Protein 8X1I (pdb70)

Sequence (369 aa):
MFENDILVAGGDPGFGAIKLDAGDTKVLFPAVICKGNERIFSALGNGNVSRGTDEEMQTGSLDVIVTNHSTGVSRHYFMGSLAESLNPNEAHYCWDEDKSTDEEATALLVVALAVAQKEPKANIYLGTGVPVKYYAALKDKYEAELKGTWSVAFRSGPFKGQTRQLTIIRSRVLPQSYGVFIKETLNEYGIPISPKLFNGYVVVIDPGFRTTDVATFYDGVMLDPPNSFSIEKGLKWAYTGVAEQLKEMTINHANPIETDDKELDKVFRVNEGMYPWNNGAINLNPVMQDMLGQLGTDISREVKKSLKPMLGKIHTVLVAGKVGEMIFEHLQFENKVLIENPQFGNATGFRIMAANLVNNITKKANAAP

Solvent-accessible surface area: 17345 Å² total; per-residue (Å²): 143,61,178,49,110,17,24,6,0,0,0,10,6,9,21,15,20,2,20,0,2,12,24,120,24,70,1,57,4,13,2,0,3,4,124,13,88,157,44,147,158,62,55,95,61,138,63,94,101,97,204,50,124,86,63,54,112,14,28,1,45,0,8,0,51,6,26,19,75,75,91,64,83,68,116,46,4,1,0,0,39,26,0,8,68,41,33,57,148,133,3,86,18,18,91,74,6,48,14,63,94,58,63,35,2,0,3,3,3,2,0,0,2,0,12,4,3,137,109,104,131,19,58,0,1,0,0,1,2,2,2,7,100,58,48,94,82,13,73,101,110,10,46,69,46,5,83,22,32,14,10,0,21,5,124,12,41,77,0,133,40,88,89,12,51,0,30,5,44,86,0,80,6,9,6,8,0,55,0,0,6,3,40,43,2,30,55,84,163,24,102,78,107,39,92,157,22,56,83,28,22,0,1,0,0,9,1,8,18,47,7,0,0,0,0,1,2,94,100,22,99,54,42,102,86,107,43,4,33,19,10,92,50,0,10,72,89,0,4,60,19,0,22,119,86,0,73,115,90,8,103,138,104,106,118,42,21,123,17,73,27,9,56,0,18,78,6,36,93,92,57,132,0,84,26,85,96,113,160,52,57,22,75,0,46,87,21,5,123,103,15,4,24,95,0,0,51,19,0,2,128,54,1,53,182,43,2,140,114,35,58,84,125,26,80,17,2,2,0,0,4,98,7,0,79,50,0,51,129,72,7,102,23,184,93,50,63,50,3,142,76,22,34,20,0,1,0,19,0,0,15,5,19,0,16,51,36,2,63,73,164,61,93,49,42,136,67,60,88

Secondary structure (DSSP, 8-state):
--SS--EEEEE---SSEEEEE-SS-EEEEE-EEE-----TTTTSGGG-----SSSGGGTT-EEEEEEETTTTEEEEEEETHHHHTT-TTT-EE---S--SS-HHHHHHHHHHHHHH--SSEEEEEEEE---GGGTTTSHHHHHHHS-EEEEEEE-SGGG-B---EEEEEEEEE--TTHHHHHHHHB-TTS-B--GGGTSSEEEEEEE-SS-EEEEEEETTEEPPGGGEEEES-SHHHHHHHHHHHHHHTTTTSSS-----HHHHHHHHHHHTTEEEETTEEEE-HHHHHHHHHHHHHHHHHHHHHHHGGGGGGEEEEEE-HHHHHHHGGGS--SSEEEPSSGGGHHHHHHHHHHHHTTSHHHH--SS--

B-factor: mean 30.0, std 0.0, range [30.0, 30.0]

Nearest PDB structures (foldseek):
  8x1i-assembly1_B  TM=1.003E+00  e=4.481E-85  Desulfitobacterium hafniense Y51
  6ixw-assembly3_A  TM=7.874E-01  e=3.476E-19  Clostridium botulinum Prevot_594
  4xho-assembly1_A  TM=6.899E-01  e=1.327E-18  Bacillus thuringiensis serovar kurstaki str. YBT-1520
  4xhp-assembly1_A  TM=7.033E-01  e=1.933E-17  Bacillus thuringiensis serovar kurstaki str. YBT-1520
  4xe8-assembly1_A  TM=6.693E-01  e=1.117E-17  Bacillus thuringiensis serovar kurstaki str. YBT-1520

Structure (mmCIF, N/CA/C/O backbone):
data_8X1I
#
_entry.id   8X1I
#
loop_
_entity.id
_entity.type
_entity.pdbx_description
1 polymer 'ParM present of genome of Desufitobacterium hafniense - Dh-cParM1'
2 non-polymer "ADENOSINE-5'-DIPHOSPHATE"
3 non-polymer 'MAGNESIUM ION'
#
loop_
_atom_site.group_PDB
_atom_site.id
_atom_site.type_symbol
_atom_site.label_atom_id
_atom_site.label_alt_id
_atom_site.label_comp_id
_atom_site.label_asym_id
_atom_site.label_entity_id
_atom_site.label_seq_id
_atom_site.pdbx_PDB_ins_code
_atom_site.Cartn_x
_atom_site.Cartn_y
_atom_site.Cartn_z
_atom_site.occupancy
_atom_site.B_iso_or_equiv
_atom_site.auth_seq_id
_atom_site.auth_comp_id
_atom_site.auth_asym_id
_atom_site.auth_atom_id
_atom_site.pdbx_PDB_model_num
ATOM 1 N N . MET A 1 1 ? 214.780 191.794 186.458 1.00 0.00 1 MET B N 1
ATOM 2 C CA . MET A 1 1 ? 214.344 190.458 186.047 1.00 0.00 1 MET B CA 1
ATOM 3 C C . MET A 1 1 ? 215.509 189.449 186.088 1.00 0.00 1 MET B C 1
ATOM 4 O O . MET A 1 1 ? 216.633 189.800 186.452 1.00 0.00 1 MET B O 1
ATOM 18 N N . PHE A 1 2 ? 215.255 188.188 185.734 1.00 0.00 2 PHE B N 1
ATOM 19 C CA . PHE A 1 2 ? 216.276 187.141 185.669 1.00 0.00 2 PHE B CA 1
ATOM 20 C C . PHE A 1 2 ? 217.379 187.450 184.644 1.00 0.00 2 PHE B C 1
ATOM 21 O O . PHE A 1 2 ? 217.164 188.124 183.638 1.00 0.00 2 PHE B O 1
ATOM 38 N N . GLU A 1 3 ? 218.575 186.915 184.903 1.00 0.00 3 GLU B N 1
ATOM 39 C CA . GLU A 1 3 ? 219.810 187.150 184.135 1.00 0.00 3 GLU B CA 1
ATOM 40 C C . GLU A 1 3 ? 219.875 186.404 182.787 1.00 0.00 3 GLU B C 1
ATOM 41 O O . GLU A 1 3 ? 220.824 186.593 182.024 1.00 0.00 3 GLU B O 1
ATOM 53 N N . ASN A 1 4 ? 218.881 185.568 182.475 1.00 0.00 4 ASN B N 1
ATOM 54 C CA . ASN A 1 4 ? 218.666 184.974 181.157 1.00 0.00 4 ASN B CA 1
ATOM 55 C C . ASN A 1 4 ? 217.188 185.098 180.759 1.00 0.00 4 ASN B C 1
ATOM 56 O O . ASN A 1 4 ? 216.293 184.822 181.560 1.00 0.00 4 ASN B O 1
ATOM 67 N N . ASP A 1 5 ? 216.928 185.465 179.506 1.00 0.00 5 ASP B N 1
ATOM 68 C CA . ASP A 1 5 ? 215.586 185.675 178.954 1.00 0.00 5 ASP B CA 1
ATOM 69 C C . ASP A 1 5 ? 214.880 184.367 178.545 1.00 0.00 5 ASP B C 1
ATOM 70 O O . ASP A 1 5 ? 214.257 184.270 177.488 1.00 0.00 5 ASP B O 1
ATOM 79 N N . ILE A 1 6 ? 214.930 183.359 179.415 1.00 0.00 6 ILE B N 1
ATOM 80 C CA . ILE A 1 6 ? 213.866 182.352 179.451 1.00 0.00 6 ILE B CA 1
ATOM 81 C C . ILE A 1 6 ? 212.600 183.037 179.958 1.00 0.00 6 ILE B C 1
ATOM 82 O O . ILE A 1 6 ? 212.666 183.832 180.897 1.00 0.00 6 ILE B O 1
ATOM 98 N N . LEU A 1 7 ? 211.443 182.782 179.351 1.00 0.00 7 LEU B N 1
ATOM 99 C CA . LEU A 1 7 ? 210.213 183.389 179.854 1.00 0.00 7 LEU B CA 1
ATOM 100 C C . LEU A 1 7 ? 209.781 182.720 181.153 1.00 0.00 7 LEU B C 1
ATOM 101 O O . LEU A 1 7 ? 209.439 181.543 181.177 1.00 0.00 7 LEU B O 1
ATOM 117 N N . VAL A 1 8 ? 209.727 183.501 182.220 1.00 0.00 8 VAL B N 1
ATOM 118 C CA . VAL A 1 8 ? 208.895 183.203 183.379 1.00 0.00 8 VAL B CA 1
ATOM 119 C C . VAL A 1 8 ? 207.530 183.826 183.121 1.00 0.00 8 VAL B C 1
ATOM 120 O O . VAL A 1 8 ? 207.375 185.041 183.199 1.00 0.00 8 VAL B O 1
ATOM 133 N N . ALA A 1 9 ? 206.544 183.028 182.721 1.00 0.00 9 ALA B N 1
ATOM 134 C CA . ALA A 1 9 ? 205.275 183.577 182.253 1.00 0.00 9 ALA B CA 1
ATOM 135 C C . ALA A 1 9 ? 204.070 182.797 182.761 1.00 0.00 9 ALA B C 1
ATOM 136 O O . ALA A 1 9 ? 204.100 181.574 182.868 1.00 0.00 9 ALA B O 1
ATOM 143 N N . GLY A 1 10 ? 203.001 183.523 183.074 1.00 0.00 10 GLY B N 1
ATOM 144 C CA . GLY A 1 10 ? 201.782 182.981 183.656 1.00 0.00 10 GLY B CA 1
ATOM 145 C C . GLY A 1 10 ? 200.571 183.325 182.810 1.00 0.00 10 GLY B C 1
ATOM 146 O O . GLY A 1 10 ? 200.421 184.475 182.419 1.00 0.00 10 GLY B O 1
ATOM 150 N N . GLY A 1 11 ? 199.699 182.369 182.499 1.00 0.00 11 GLY B N 1
ATOM 151 C CA . GLY A 1 11 ? 198.628 182.631 181.546 1.00 0.00 11 GLY B CA 1
ATOM 152 C C . G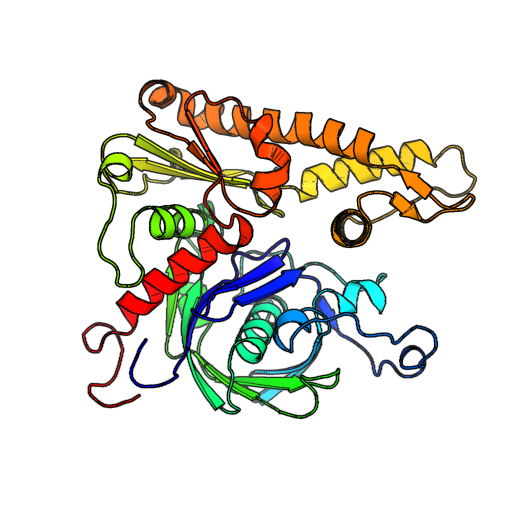LY A 1 11 ? 197.658 181.486 181.303 1.00 0.00 11 GLY B C 1
ATOM 153 O O . GLY A 1 11 ? 197.609 180.504 182.036 1.00 0.00 11 GLY B O 1
ATOM 157 N N . ASP A 1 12 ? 196.837 181.668 180.275 1.00 0.00 12 ASP B N 1
ATOM 158 C CA . ASP A 1 12 ? 195.647 180.867 179.970 1.00 0.00 12 ASP B CA 1
ATOM 159 C C . ASP A 1 12 ? 194.675 180.658 181.138 1.00 0.00 12 ASP B C 1
ATOM 160 O O . ASP A 1 12 ? 194.323 179.532 181.483 1.00 0.00 12 ASP B O 1
ATOM 169 N N . PRO A 1 13 ? 194.168 181.727 181.751 1.00 0.00 13 PRO B N 1
ATOM 170 C CA . PRO A 1 13 ? 192.864 181.677 182.379 1.00 0.00 13 PRO B CA 1
ATOM 171 C C . PRO A 1 13 ? 191.813 181.878 181.272 1.00 0.00 13 PRO B C 1
ATOM 172 O O . PRO A 1 13 ? 191.076 182.856 181.298 1.00 0.00 13 PRO B O 1
ATOM 183 N N . GLY A 1 14 ? 191.839 181.059 180.216 1.00 0.00 14 GLY B N 1
ATOM 184 C CA . GLY A 1 14 ? 191.184 181.376 178.953 1.00 0.00 14 GLY B CA 1
ATOM 185 C C . GLY A 1 14 ? 190.028 180.460 178.584 1.00 0.00 14 GLY B C 1
ATOM 186 O O . GLY A 1 14 ? 190.224 179.338 178.123 1.00 0.00 14 GLY B O 1
ATOM 190 N N . PHE A 1 15 ? 188.817 180.998 178.667 1.00 0.00 15 PHE B N 1
ATOM 191 C CA . PHE A 1 15 ? 187.679 180.510 177.888 1.00 0.00 15 PHE B CA 1
ATOM 192 C C . PHE A 1 15 ? 187.057 181.628 177.067 1.00 0.00 15 PHE B C 1
ATOM 193 O O . PHE A 1 15 ? 186.682 181.400 175.927 1.00 0.00 15 PHE B O 1
ATOM 210 N N . GLY A 1 16 ? 186.987 182.847 177.593 1.00 0.00 16 GLY B N 1
ATOM 211 C CA . GLY A 1 16 ? 186.626 184.016 176.800 1.00 0.00 16 GLY B CA 1
ATOM 212 C C . GLY A 1 16 ? 187.827 184.529 176.024 1.00 0.00 16 GLY B C 1
ATOM 213 O O . GLY A 1 16 ? 187.758 184.732 174.816 1.00 0.00 16 GLY B O 1
ATOM 217 N N . ALA A 1 17 ? 188.958 184.689 176.707 1.00 0.00 17 ALA B N 1
ATOM 218 C CA . ALA A 1 17 ? 190.190 185.167 176.110 1.0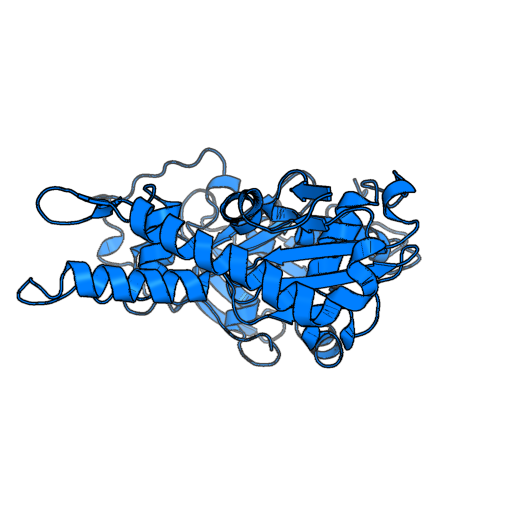0 0.00 17 ALA B CA 1
ATOM 219 C C . ALA A 1 17 ? 191.415 184.513 176.735 1.00 0.00 17 ALA B C 1
ATOM 220 O O . ALA A 1 17 ? 191.559 184.498 177.957 1.00 0.00 17 ALA B O 1
ATOM 227 N N . ILE A 1 18 ? 192.335 184.028 175.904 1.00 0.00 18 ILE B N 1
ATOM 228 C CA . ILE A 1 18 ? 193.670 183.713 176.391 1.00 0.00 18 ILE B CA 1
ATOM 229 C C . ILE A 1 18 ? 194.296 185.041 176.771 1.00 0.00 18 ILE B C 1
ATOM 230 O O . ILE A 1 18 ? 194.243 186.019 176.025 1.00 0.00 18 ILE B O 1
ATOM 246 N N . LYS A 1 19 ? 194.899 185.056 177.948 1.00 0.00 19 LYS B N 1
ATOM 247 C CA . LYS A 1 19 ? 195.626 186.190 178.476 1.00 0.00 19 LYS B CA 1
ATOM 248 C C . LYS A 1 19 ? 196.832 185.698 179.242 1.00 0.00 19 LYS B C 1
ATOM 249 O O . LYS A 1 19 ? 196.815 184.603 179.809 1.00 0.00 19 LYS B O 1
ATOM 268 N N . LEU A 1 20 ? 197.903 186.466 179.170 1.00 0.00 20 LEU B N 1
ATOM 269 C CA . LEU A 1 20 ? 199.237 185.973 179.442 1.00 0.00 20 LEU B CA 1
ATOM 270 C C . LEU A 1 20 ? 200.120 187.122 179.907 1.00 0.00 20 LEU B C 1
ATOM 271 O O . LEU A 1 20 ? 200.208 188.154 179.247 1.00 0.00 20 LEU B O 1
ATOM 287 N N . ASP A 1 21 ? 200.766 186.931 181.046 1.00 0.00 21 ASP B N 1
ATOM 288 C CA . ASP A 1 21 ? 201.664 187.883 181.676 1.00 0.00 21 ASP B CA 1
ATOM 289 C C . ASP A 1 21 ? 203.094 187.340 181.597 1.00 0.00 21 ASP B C 1
ATOM 290 O O . ASP A 1 21 ? 203.387 186.259 182.114 1.00 0.00 21 ASP B O 1
ATOM 299 N N . ALA A 1 22 ? 203.975 188.100 180.946 1.00 0.00 22 ALA B N 1
ATOM 300 C CA . ALA A 1 22 ? 205.398 187.815 180.812 1.00 0.00 22 ALA B CA 1
ATOM 301 C C . ALA A 1 22 ? 206.250 188.968 181.378 1.00 0.00 22 ALA B C 1
ATOM 302 O O . ALA A 1 22 ? 207.357 189.227 180.908 1.00 0.00 22 ALA B O 1
ATOM 309 N N . GLY A 1 23 ? 205.751 189.680 182.390 1.00 0.00 23 GLY B N 1
ATOM 310 C CA . GLY A 1 23 ? 206.473 190.757 183.057 1.00 0.00 23 GLY B CA 1
ATOM 311 C C . GLY A 1 23 ? 206.226 192.094 182.383 1.00 0.00 23 GLY B C 1
ATOM 312 O O . GLY A 1 23 ? 205.121 192.626 182.437 1.00 0.00 23 GLY B O 1
ATOM 316 N N . ASP A 1 24 ? 207.249 192.648 181.744 1.00 0.00 24 ASP B N 1
ATOM 317 C CA . ASP A 1 24 ? 207.194 193.937 181.044 1.00 0.00 24 ASP B CA 1
ATOM 318 C C . ASP A 1 24 ? 206.328 193.913 179.766 1.00 0.00 24 ASP B C 1
ATOM 319 O O . ASP A 1 24 ? 206.149 194.943 179.115 1.00 0.00 24 ASP B O 1
ATOM 328 N N . THR A 1 25 ? 205.777 192.757 179.399 1.00 0.00 25 THR B N 1
ATOM 329 C CA . THR A 1 25 ? 204.923 192.577 178.224 1.00 0.00 25 THR B CA 1
ATOM 330 C C . THR A 1 25 ? 203.817 191.546 178.491 1.00 0.00 25 THR B C 1
ATOM 331 O O . THR A 1 25 ? 203.958 190.642 179.323 1.00 0.00 25 THR B O 1
ATOM 342 N N . LYS A 1 26 ? 202.679 191.731 177.819 1.00 0.00 26 LYS B N 1
ATOM 343 C CA . LYS A 1 26 ? 201.423 191.021 178.056 1.00 0.00 26 LYS B CA 1
ATOM 344 C C . LYS A 1 26 ? 200.735 190.704 176.738 1.00 0.00 26 LYS B C 1
ATOM 345 O O . LYS A 1 26 ? 200.778 191.499 175.807 1.00 0.00 26 LYS B O 1
ATOM 364 N N . VAL A 1 27 ? 200.046 189.575 176.672 1.00 0.00 27 VAL B N 1
ATOM 365 C CA . VAL A 1 27 ? 199.310 189.127 175.487 1.00 0.00 27 VAL B CA 1
ATOM 366 C C . VAL A 1 27 ? 197.878 188.821 175.872 1.00 0.00 27 VAL B C 1
ATOM 367 O O . VAL A 1 27 ? 197.624 188.269 176.938 1.00 0.00 27 VAL B O 1
ATOM 380 N N . LEU A 1 28 ? 196.946 189.197 175.004 1.00 0.00 28 LEU B N 1
ATOM 381 C CA . LEU A 1 28 ? 195.513 189.134 175.245 1.00 0.00 28 LEU B CA 1
ATOM 382 C C . LEU A 1 28 ? 194.769 189.007 173.922 1.00 0.00 28 LEU B C 1
ATOM 383 O O . LEU A 1 28 ? 194.887 189.893 173.078 1.00 0.00 28 LEU B O 1
ATOM 399 N N . PHE A 1 29 ? 193.996 187.945 173.731 1.00 0.00 29 PHE B N 1
ATOM 400 C CA . PHE A 1 29 ? 193.086 187.836 172.595 1.00 0.00 29 PHE B CA 1
ATOM 401 C C . PHE A 1 29 ? 191.921 186.890 172.873 1.00 0.00 29 PHE B C 1
ATOM 402 O O . PHE A 1 29 ? 192.072 185.944 173.646 1.00 0.00 29 PHE B O 1
ATOM 419 N N . PRO A 1 30 ? 190.759 187.080 172.235 1.00 0.00 30 PRO B N 1
ATOM 420 C CA . PRO A 1 30 ? 189.617 186.209 172.447 1.00 0.00 30 PRO B CA 1
ATOM 421 C C . PRO A 1 30 ? 189.942 184.782 172.010 1.00 0.00 30 PRO B C 1
ATOM 422 O O . PRO A 1 30 ? 190.627 184.568 171.022 1.00 0.00 30 PRO B O 1
ATOM 433 N N . ALA A 1 31 ? 189.466 183.783 172.737 1.00 0.00 31 ALA B N 1
ATOM 434 C CA . ALA A 1 31 ? 189.854 182.385 172.571 1.00 0.00 31 ALA B CA 1
ATOM 435 C C . ALA A 1 31 ? 189.164 181.694 171.381 1.00 0.00 31 ALA B C 1
ATOM 436 O O . ALA A 1 31 ? 188.695 180.563 171.492 1.00 0.00 31 ALA B O 1
ATOM 443 N N . VAL A 1 32 ? 189.043 182.387 170.255 1.00 0.00 32 VAL B N 1
ATOM 444 C CA . VAL A 1 32 ? 188.401 181.890 169.039 1.00 0.00 32 VAL B CA 1
ATOM 445 C C . VAL A 1 32 ? 189.438 181.222 168.155 1.00 0.00 32 VAL B C 1
ATOM 446 O O . VAL A 1 32 ? 190.483 181.812 167.883 1.00 0.00 32 VAL B O 1
ATOM 459 N N . ILE A 1 33 ? 189.146 180.027 167.657 1.00 0.00 33 ILE B N 1
ATOM 460 C CA . ILE A 1 33 ? 190.033 179.287 166.764 1.00 0.00 33 ILE B CA 1
ATOM 461 C C . ILE A 1 33 ? 189.302 178.865 165.491 1.00 0.00 33 ILE B C 1
ATOM 462 O O . ILE A 1 33 ? 188.112 178.559 165.517 1.00 0.00 33 ILE B O 1
ATOM 478 N N . CYS A 1 34 ? 190.013 178.849 164.367 1.00 0.00 34 CYS B N 1
ATOM 479 C CA . CYS A 1 34 ? 189.546 178.291 163.105 1.00 0.00 34 CYS B CA 1
ATOM 480 C C . CYS A 1 34 ? 190.668 177.535 162.408 1.00 0.00 34 CYS B C 1
ATOM 481 O O . CYS A 1 34 ? 191.766 178.074 162.279 1.00 0.00 34 CYS B O 1
ATOM 489 N N . LYS A 1 35 ? 190.397 176.337 161.882 1.00 0.00 35 LYS B N 1
ATOM 490 C CA . LYS A 1 35 ? 191.309 175.611 160.989 1.00 0.00 35 LYS B CA 1
ATOM 491 C C . LYS A 1 35 ? 191.301 176.280 159.620 1.00 0.00 35 LYS B C 1
ATOM 492 O O . LYS A 1 35 ? 190.598 175.864 158.705 1.00 0.00 35 LYS B O 1
ATOM 511 N N . GLY A 1 36 ? 192.022 177.389 159.538 1.00 0.00 36 GLY B N 1
ATOM 512 C CA . GLY A 1 36 ? 191.954 178.345 158.442 1.00 0.00 36 GLY B CA 1
ATOM 513 C C . GLY A 1 36 ? 192.383 177.788 157.088 1.00 0.00 36 GLY B C 1
ATOM 514 O O . GLY A 1 36 ? 193.140 176.822 157.010 1.00 0.00 36 GLY B O 1
ATOM 518 N N . ASN A 1 37 ? 191.926 178.433 156.021 1.00 0.00 37 ASN B N 1
ATOM 519 C CA . ASN A 1 37 ? 192.309 178.142 154.644 1.00 0.00 37 ASN B CA 1
ATOM 520 C C . ASN A 1 37 ? 193.386 179.124 154.138 1.00 0.00 37 ASN B C 1
ATOM 521 O O . ASN A 1 37 ? 194.029 179.820 154.914 1.00 0.00 37 ASN B O 1
ATOM 532 N N . GLU A 1 38 ? 193.610 179.183 152.828 1.00 0.00 38 GLU B N 1
ATOM 533 C CA . GLU A 1 38 ? 194.665 179.997 152.212 1.00 0.00 38 GLU B CA 1
ATOM 534 C C . GLU A 1 38 ? 194.435 181.521 152.269 1.00 0.00 38 GLU B C 1
ATOM 535 O O . GLU A 1 38 ? 195.299 182.286 151.838 1.00 0.00 38 GLU B O 1
ATOM 547 N N . ARG A 1 39 ? 193.273 181.985 152.748 1.00 0.00 39 ARG B N 1
ATOM 548 C CA . ARG A 1 39 ? 192.829 183.395 152.731 1.00 0.00 39 ARG B CA 1
ATOM 549 C C . ARG A 1 39 ? 192.753 184.028 151.328 1.00 0.00 39 ARG B C 1
ATOM 550 O O . ARG A 1 39 ? 192.760 185.246 151.192 1.00 0.00 39 ARG B O 1
ATOM 571 N N . ILE A 1 40 ? 192.704 183.217 150.274 1.00 0.00 40 ILE B N 1
ATOM 572 C CA . ILE A 1 40 ? 193.097 183.616 148.916 1.00 0.00 40 ILE B CA 1
ATOM 573 C C . ILE A 1 40 ? 192.325 184.808 148.340 1.00 0.00 40 ILE B C 1
ATOM 574 O O . ILE A 1 40 ? 192.939 185.761 147.866 1.00 0.00 40 ILE B O 1
ATOM 590 N N . PHE A 1 41 ? 190.996 184.800 148.404 1.00 0.00 41 PHE B N 1
ATOM 591 C CA . PHE A 1 41 ? 190.159 185.900 147.911 1.00 0.00 41 PHE B CA 1
ATOM 592 C C . PHE A 1 41 ? 190.146 187.082 148.887 1.00 0.00 41 PHE B C 1
ATOM 593 O O . PHE A 1 41 ? 190.288 188.234 148.492 1.00 0.00 41 PHE B O 1
ATOM 610 N N . SER A 1 42 ? 189.984 186.801 150.177 1.00 0.00 42 SER B N 1
ATOM 611 C CA . SER A 1 42 ? 189.787 187.793 151.242 1.00 0.00 42 SER B CA 1
ATOM 612 C C . SER A 1 42 ? 191.071 188.478 151.714 1.00 0.00 42 SER B C 1
ATOM 613 O O . SER A 1 42 ? 191.009 189.414 152.508 1.00 0.00 42 SER B O 1
ATOM 621 N N . ALA A 1 43 ? 192.230 188.082 151.192 1.00 0.00 43 ALA B N 1
ATOM 622 C CA . ALA A 1 43 ? 193.494 188.801 151.329 1.00 0.00 43 ALA B CA 1
ATOM 623 C C . ALA A 1 43 ? 193.518 190.153 150.589 1.00 0.00 43 ALA B C 1
ATOM 624 O O . ALA A 1 43 ? 194.478 190.909 150.744 1.00 0.00 43 ALA B O 1
ATOM 631 N N . LEU A 1 44 ? 192.506 190.474 149.774 1.00 0.00 44 LEU B N 1
ATOM 632 C CA . LEU A 1 44 ? 192.415 191.760 149.082 1.00 0.00 44 LEU B CA 1
ATOM 633 C C . LEU A 1 44 ? 192.527 192.945 150.043 1.00 0.00 44 LEU B C 1
ATOM 634 O O . LEU A 1 44 ? 192.010 192.926 151.158 1.00 0.00 44 LEU B O 1
ATOM 650 N N . GLY A 1 45 ? 193.143 194.024 149.565 1.00 0.00 45 GLY B N 1
ATOM 651 C CA . GLY A 1 45 ? 193.305 195.279 150.304 1.00 0.00 45 GLY B CA 1
ATOM 652 C C . GLY A 1 45 ? 192.001 196.018 150.643 1.00 0.00 45 GLY B C 1
ATOM 653 O O . GLY A 1 45 ? 192.039 196.997 151.386 1.00 0.00 45 GLY B O 1
ATOM 657 N N . ASN A 1 46 ? 190.855 195.552 150.126 1.00 0.00 46 ASN B N 1
ATOM 658 C CA . ASN A 1 46 ? 189.531 196.195 150.184 1.00 0.00 46 ASN B CA 1
ATOM 659 C C . ASN A 1 46 ? 189.099 196.645 151.595 1.00 0.00 46 ASN B C 1
ATOM 660 O O . ASN A 1 46 ? 188.425 197.669 151.746 1.00 0.00 46 ASN B O 1
ATOM 671 N N . GLY A 1 47 ? 189.502 195.904 152.627 1.00 0.00 47 GLY B N 1
ATOM 672 C CA . GLY A 1 47 ? 189.315 196.267 154.033 1.00 0.00 47 GLY B CA 1
ATOM 673 C C . GLY A 1 47 ? 190.531 195.971 154.914 1.00 0.00 47 GLY B C 1
ATOM 674 O O . GLY A 1 47 ? 190.405 195.925 156.139 1.00 0.00 47 GLY B O 1
ATOM 678 N N . ASN A 1 48 ? 191.703 195.729 154.319 1.00 0.00 48 ASN B N 1
ATOM 679 C CA . ASN A 1 48 ? 192.899 195.268 155.027 1.00 0.00 48 ASN B CA 1
ATOM 680 C C . ASN A 1 48 ? 193.683 196.442 155.643 1.00 0.00 48 ASN B C 1
ATOM 681 O O . ASN A 1 48 ? 194.808 196.747 155.238 1.00 0.00 48 ASN B O 1
ATOM 692 N N . VAL A 1 49 ? 193.079 197.113 156.622 1.00 0.00 49 VAL B N 1
ATOM 693 C CA . VAL A 1 49 ? 193.660 198.255 157.343 1.00 0.00 49 VAL B CA 1
ATOM 694 C C . VAL A 1 49 ? 194.086 197.822 158.745 1.00 0.00 49 VAL B C 1
ATOM 695 O O . VAL A 1 49 ? 193.316 197.176 159.454 1.00 0.00 49 VAL B O 1
ATOM 708 N N . SER A 1 50 ? 195.302 198.183 159.162 1.00 0.00 50 SER B N 1
ATOM 709 C CA . SER A 1 50 ? 195.827 197.916 160.509 1.00 0.00 50 SER B CA 1
ATOM 710 C C . SER A 1 50 ? 195.713 199.150 161.410 1.00 0.00 50 SER B C 1
ATOM 711 O O . SER A 1 50 ? 195.928 200.281 160.969 1.00 0.00 50 SER B O 1
ATOM 719 N N . ARG A 1 51 ? 195.335 198.933 162.674 1.00 0.00 51 ARG B N 1
ATOM 720 C CA . ARG A 1 51 ? 195.013 199.978 163.663 1.00 0.00 51 ARG B CA 1
ATOM 721 C C . ARG A 1 51 ? 195.818 199.842 164.965 1.00 0.00 51 ARG B C 1
ATOM 722 O O . ARG A 1 51 ? 195.514 200.502 165.957 1.00 0.00 51 ARG B O 1
ATOM 743 N N . GLY A 1 52 ? 196.809 198.952 164.990 1.00 0.00 52 GLY B N 1
ATOM 744 C CA . GLY A 1 52 ? 197.590 198.616 166.181 1.00 0.00 52 GLY B CA 1
ATOM 745 C C . GLY A 1 52 ? 198.640 199.664 166.548 1.00 0.00 52 GLY B C 1
ATOM 746 O O . GLY A 1 52 ? 199.107 200.422 165.698 1.00 0.00 52 GLY B O 1
ATOM 750 N N . THR A 1 53 ? 199.017 199.690 167.827 1.00 0.00 53 THR B N 1
ATOM 751 C CA . THR A 1 53 ? 200.018 200.611 168.408 1.00 0.00 53 THR B CA 1
ATOM 752 C C . THR A 1 53 ? 201.368 199.957 168.727 1.00 0.00 53 THR B C 1
ATOM 753 O O . THR A 1 53 ? 202.313 200.646 169.109 1.00 0.00 53 THR B O 1
ATOM 764 N N . ASP A 1 54 ? 201.489 198.640 168.574 1.00 0.00 54 ASP B N 1
ATOM 765 C CA . ASP A 1 54 ? 202.702 197.863 168.840 1.00 0.00 54 ASP B CA 1
ATOM 766 C C . ASP A 1 54 ? 202.608 196.506 168.125 1.00 0.00 54 ASP B C 1
ATOM 767 O O . ASP A 1 54 ? 201.515 196.094 167.738 1.00 0.00 54 ASP B O 1
ATOM 776 N N . GLU A 1 55 ? 203.705 195.762 168.005 1.00 0.00 55 GLU B N 1
ATOM 777 C CA . GLU A 1 55 ? 203.640 194.325 167.693 1.00 0.00 55 GLU B CA 1
ATOM 778 C C . GLU A 1 55 ? 202.814 193.580 168.757 1.00 0.00 55 GLU B C 1
ATOM 779 O O . GLU A 1 55 ? 201.985 192.737 168.434 1.00 0.00 55 GLU B O 1
ATOM 791 N N . GLU A 1 56 ? 202.951 193.962 170.030 1.00 0.00 56 GLU B N 1
ATOM 792 C CA . GLU A 1 56 ? 202.094 193.459 171.105 1.00 0.00 56 GLU B CA 1
ATOM 793 C C . GLU A 1 56 ? 200.613 193.689 170.780 1.00 0.00 56 GLU B C 1
ATOM 794 O O . GLU A 1 56 ? 199.813 192.765 170.816 1.00 0.00 56 GLU B O 1
ATOM 806 N N . MET A 1 57 ? 200.237 194.899 170.376 1.00 0.00 57 MET B N 1
ATOM 807 C CA . MET A 1 57 ? 198.864 195.213 169.986 1.00 0.00 57 MET B CA 1
ATOM 808 C C . MET A 1 57 ? 198.494 194.748 168.571 1.00 0.00 57 MET B C 1
ATOM 809 O O . MET A 1 57 ? 197.352 194.922 168.153 1.00 0.00 57 MET B O 1
ATOM 823 N N . GLN A 1 58 ? 199.391 194.074 167.852 1.00 0.00 58 GLN B N 1
ATOM 824 C CA . GLN A 1 58 ? 199.013 193.219 166.731 1.00 0.00 58 GLN B CA 1
ATOM 825 C C . GLN A 1 58 ? 198.400 191.889 167.215 1.00 0.00 58 GLN B C 1
ATOM 826 O O . GLN A 1 58 ? 197.927 191.087 166.410 1.00 0.00 58 GLN B O 1
ATOM 840 N N . THR A 1 59 ? 198.373 191.654 168.534 1.00 0.00 59 THR B N 1
ATOM 841 C CA . THR A 1 59 ? 197.715 190.509 169.170 1.00 0.00 59 THR B CA 1
ATOM 842 C C . THR A 1 59 ? 196.328 190.263 168.604 1.00 0.00 59 THR B C 1
ATOM 843 O O . THR A 1 59 ? 195.588 191.183 168.257 1.00 0.00 59 THR B O 1
ATOM 854 N N . GLY A 1 60 ? 195.970 188.993 168.477 1.00 0.00 60 GLY B N 1
ATOM 855 C CA . GLY A 1 60 ? 194.677 188.595 167.940 1.00 0.00 60 GLY B CA 1
ATOM 856 C C . GLY A 1 60 ? 194.554 188.744 166.427 1.00 0.00 60 GLY B C 1
ATOM 857 O O . GLY A 1 60 ? 193.624 188.185 165.864 1.00 0.00 60 GLY B O 1
ATOM 861 N N . SER A 1 61 ? 195.475 189.418 165.738 1.00 0.00 61 SER B N 1
ATOM 862 C CA . SER A 1 61 ? 195.472 189.483 164.277 1.00 0.00 61 SER B CA 1
ATOM 863 C C . SER A 1 61 ? 196.202 188.282 163.652 1.00 0.00 61 SER B C 1
ATOM 864 O O . SER A 1 61 ? 196.967 188.438 162.701 1.00 0.00 61 SER B O 1
ATOM 872 N N . LEU A 1 62 ? 196.041 187.088 164.226 1.00 0.00 62 LEU B N 1
ATOM 873 C CA . LEU A 1 62 ? 197.006 185.991 164.126 1.00 0.00 62 LEU B CA 1
ATOM 874 C C . LEU A 1 62 ? 196.622 184.921 163.100 1.00 0.00 62 LEU B C 1
ATOM 875 O O . LEU A 1 62 ? 195.539 184.345 163.129 1.00 0.00 62 LEU B O 1
ATOM 891 N N . ASP A 1 63 ? 197.563 184.624 162.217 1.00 0.00 63 ASP B N 1
ATOM 892 C CA . ASP A 1 63 ? 197.429 183.745 161.057 1.00 0.00 63 ASP B CA 1
ATOM 893 C C . ASP A 1 63 ? 198.676 182.862 161.008 1.00 0.00 63 ASP B C 1
ATOM 894 O O . ASP A 1 63 ? 199.765 183.355 160.695 1.00 0.00 63 ASP B O 1
ATOM 903 N N . VAL A 1 64 ? 198.547 181.598 161.412 1.00 0.00 64 VAL B N 1
ATOM 904 C CA . VAL A 1 64 ? 199.705 180.775 161.767 1.00 0.00 64 VAL B CA 1
ATOM 905 C C . VAL A 1 64 ? 199.641 179.341 161.278 1.00 0.00 64 VAL B C 1
ATOM 906 O O . VAL A 1 64 ? 198.574 178.778 161.059 1.00 0.00 64 VAL B O 1
ATOM 919 N N . ILE A 1 65 ? 200.811 178.710 161.216 1.00 0.00 65 ILE B N 1
ATOM 920 C CA . ILE A 1 65 ? 200.940 177.257 161.318 1.00 0.00 65 ILE B CA 1
ATOM 921 C C . ILE A 1 65 ? 201.622 176.935 162.637 1.00 0.00 65 ILE B C 1
ATOM 922 O O . ILE A 1 65 ? 202.709 177.433 162.912 1.00 0.00 65 ILE B O 1
ATOM 938 N N . VAL A 1 66 ? 200.996 176.084 163.438 1.00 0.00 66 VAL B N 1
ATOM 939 C CA . VAL A 1 66 ? 201.515 175.613 164.721 1.00 0.00 66 VAL B CA 1
ATOM 940 C C . VAL A 1 66 ? 202.028 174.200 164.541 1.00 0.00 66 VAL B C 1
ATOM 941 O O . VAL A 1 66 ? 201.346 173.367 163.953 1.00 0.00 66 VAL B O 1
ATOM 954 N N . THR A 1 67 ? 203.233 173.926 165.034 1.00 0.00 67 THR B N 1
ATOM 955 C CA . THR A 1 67 ? 203.846 172.593 165.013 1.00 0.00 67 THR B CA 1
ATOM 956 C C . THR A 1 67 ? 204.133 172.097 166.423 1.00 0.00 67 THR B C 1
ATOM 957 O O . THR A 1 67 ? 204.848 172.740 167.197 1.00 0.00 67 THR B O 1
ATOM 968 N N . ASN A 1 68 ? 203.619 170.912 166.744 1.00 0.00 68 ASN B N 1
ATOM 969 C CA . ASN A 1 68 ? 204.014 170.160 167.919 1.00 0.00 68 ASN B CA 1
ATOM 970 C C . ASN A 1 68 ? 205.406 169.591 167.655 1.00 0.00 68 ASN B C 1
ATOM 971 O O . ASN A 1 68 ? 205.568 168.455 167.210 1.00 0.00 68 ASN B O 1
ATOM 982 N N . HIS A 1 69 ? 206.428 170.407 167.892 1.00 0.00 69 HIS B N 1
ATOM 983 C CA . HIS A 1 69 ? 207.832 170.056 167.661 1.00 0.00 69 HIS B CA 1
ATOM 984 C C . HIS A 1 69 ? 208.250 168.773 168.381 1.00 0.00 69 HIS B C 1
ATOM 985 O O . HIS A 1 69 ? 209.096 168.037 167.883 1.00 0.00 69 HIS B O 1
ATOM 999 N N . SER A 1 70 ? 207.627 168.465 169.520 1.00 0.00 70 SER B N 1
ATOM 1000 C CA . SER A 1 70 ? 207.882 167.223 170.259 1.00 0.00 70 SER B CA 1
ATOM 1001 C C . SER A 1 70 ? 207.400 165.950 169.540 1.00 0.00 70 SER B C 1
ATOM 1002 O O . SER A 1 70 ? 207.804 164.850 169.913 1.00 0.00 70 SER B O 1
ATOM 1010 N N . THR A 1 71 ? 206.565 166.070 168.499 1.00 0.00 71 THR B N 1
ATOM 1011 C CA . THR A 1 71 ? 206.010 164.930 167.737 1.00 0.00 71 THR B CA 1
ATOM 1012 C C . THR A 1 71 ? 206.030 165.092 166.211 1.00 0.00 71 THR B C 1
ATOM 1013 O O . THR A 1 71 ? 205.658 164.162 165.497 1.00 0.00 71 THR B O 1
ATOM 1024 N N . GLY A 1 72 ? 206.483 166.227 165.673 1.00 0.00 72 GLY B N 1
ATOM 1025 C CA . GLY A 1 72 ? 206.658 166.413 164.229 1.00 0.00 72 GLY B CA 1
ATOM 1026 C C . GLY A 1 72 ? 205.359 166.528 163.414 1.00 0.00 72 GLY B C 1
ATOM 1027 O O . GLY A 1 72 ? 205.337 166.114 162.255 1.00 0.00 72 GLY B O 1
ATOM 1031 N N . VAL A 1 73 ? 204.282 167.070 163.992 1.00 0.00 73 VAL B N 1
ATOM 1032 C CA . VAL A 1 73 ? 202.995 167.283 163.305 1.00 0.00 73 VAL B CA 1
ATOM 1033 C C . VAL A 1 73 ? 202.544 168.743 163.382 1.00 0.00 73 VAL B C 1
ATOM 1034 O O . VAL A 1 73 ? 202.850 169.443 164.349 1.00 0.00 73 VAL B O 1
ATOM 1047 N N . SER A 1 74 ? 201.823 169.205 162.360 1.00 0.00 74 SER B N 1
ATOM 1048 C CA . SER A 1 74 ? 201.555 170.629 162.113 1.00 0.00 74 SER B CA 1
ATOM 1049 C C . SER A 1 74 ? 200.115 170.889 161.675 1.00 0.00 74 SER B C 1
ATOM 1050 O O . SER A 1 74 ? 199.526 170.065 160.976 1.00 0.00 74 SER B O 1
ATOM 1058 N N . ARG A 1 75 ? 199.559 172.051 162.043 1.00 0.00 75 ARG B N 1
ATOM 1059 C CA . ARG A 1 75 ? 198.203 172.507 161.669 1.00 0.00 75 ARG B CA 1
ATOM 1060 C C . ARG A 1 75 ? 198.152 174.010 161.436 1.00 0.00 75 ARG B C 1
ATOM 1061 O O . ARG A 1 75 ? 198.908 174.758 162.046 1.00 0.00 75 ARG B O 1
ATOM 1082 N N . HIS A 1 76 ? 197.251 174.456 160.569 1.00 0.00 76 HIS B N 1
ATOM 1083 C CA . HIS A 1 76 ? 197.105 175.855 160.172 1.00 0.00 76 HIS B CA 1
ATOM 1084 C C . HIS A 1 76 ? 195.872 176.471 160.830 1.00 0.00 76 HIS B C 1
ATOM 1085 O O . HIS A 1 76 ? 194.770 175.945 160.687 1.00 0.00 76 HIS B O 1
ATOM 1099 N N . TYR A 1 77 ? 196.039 177.590 161.528 1.00 0.00 77 TYR B N 1
ATOM 1100 C CA . TYR A 1 77 ? 194.972 178.239 162.275 1.00 0.00 77 TYR B CA 1
ATOM 1101 C C . TYR A 1 77 ? 194.894 179.726 161.996 1.00 0.00 77 TYR B C 1
ATOM 1102 O O . TYR A 1 77 ? 195.902 180.429 162.021 1.00 0.00 77 TYR B O 1
ATOM 1120 N N . PHE A 1 78 ? 193.674 180.225 161.836 1.00 0.00 78 PHE B N 1
ATOM 1121 C CA . PHE A 1 78 ? 193.392 181.608 162.180 1.00 0.00 78 PHE B CA 1
ATOM 1122 C C . PHE A 1 78 ? 193.058 181.613 163.666 1.00 0.00 78 PHE B C 1
ATOM 1123 O O . PHE A 1 78 ? 192.332 180.744 164.151 1.00 0.00 78 PHE B O 1
ATOM 1140 N N . MET A 1 79 ? 193.606 182.570 164.396 1.00 0.00 79 MET B N 1
ATOM 1141 C CA . MET A 1 79 ? 193.620 182.544 165.847 1.00 0.00 79 MET B CA 1
ATOM 1142 C C . MET A 1 79 ? 193.234 183.906 166.398 1.00 0.00 79 MET B C 1
ATOM 1143 O O . MET A 1 79 ? 193.729 184.933 165.947 1.00 0.00 79 MET B O 1
ATOM 1157 N N . GLY A 1 80 ? 192.376 183.944 167.401 1.00 0.00 80 GLY B N 1
ATOM 1158 C CA . GLY A 1 80 ? 191.979 185.208 168.000 1.00 0.00 80 GLY B CA 1
ATOM 1159 C C . GLY A 1 80 ? 191.143 186.071 167.068 1.00 0.00 80 GLY B C 1
ATOM 1160 O O . GLY A 1 80 ? 190.418 185.568 166.214 1.00 0.00 80 GLY B O 1
ATOM 1164 N N . SER A 1 81 ? 191.199 187.388 167.259 1.00 0.00 81 SER B N 1
ATOM 1165 C CA . SER A 1 81 ? 190.215 188.298 166.673 1.00 0.00 81 SER B CA 1
ATOM 1166 C C . SER A 1 81 ? 190.092 188.194 165.155 1.00 0.00 81 SER B C 1
ATOM 1167 O O . SER A 1 81 ? 189.000 188.302 164.605 1.00 0.00 81 SER B O 1
ATOM 1175 N N . LEU A 1 82 ? 191.182 187.886 164.458 1.00 0.00 82 LEU B N 1
ATOM 1176 C CA . LEU A 1 82 ? 191.152 187.642 163.027 1.00 0.00 82 LEU B CA 1
ATOM 1177 C C . LEU A 1 82 ? 190.090 186.607 162.659 1.00 0.00 82 LEU B C 1
ATOM 1178 O O . LEU A 1 82 ? 189.312 186.845 161.739 1.00 0.00 82 LEU B O 1
ATOM 1194 N N . ALA A 1 83 ? 190.006 185.494 163.386 1.00 0.00 83 ALA B N 1
ATOM 1195 C CA . ALA A 1 83 ? 189.089 184.410 163.066 1.00 0.00 83 ALA B CA 1
ATOM 1196 C C . ALA A 1 83 ? 187.614 184.802 163.222 1.00 0.00 83 ALA B C 1
ATOM 1197 O O . ALA A 1 83 ? 186.763 184.217 162.566 1.00 0.00 83 ALA B O 1
ATOM 1204 N N . GLU A 1 84 ? 187.295 185.842 163.999 1.00 0.00 84 GLU B N 1
ATOM 1205 C CA . GLU A 1 84 ? 185.947 186.431 164.022 1.00 0.00 84 GLU B CA 1
ATOM 1206 C C . GLU A 1 84 ? 185.552 187.020 162.666 1.00 0.00 84 GLU B C 1
ATOM 1207 O O . GLU A 1 84 ? 184.374 187.202 162.372 1.00 0.00 84 GLU B O 1
ATOM 1219 N N . SER A 1 85 ? 186.555 187.385 161.871 1.00 0.00 85 SER B N 1
ATOM 1220 C CA . SER A 1 85 ? 186.447 188.233 160.687 1.00 0.00 85 SER B CA 1
ATOM 1221 C C . SER A 1 85 ? 186.943 187.559 159.408 1.00 0.00 85 SER B C 1
ATOM 1222 O O . SER A 1 85 ? 187.111 188.222 158.391 1.00 0.00 85 SER B O 1
ATOM 1230 N N . LEU A 1 86 ? 187.132 186.240 159.435 1.00 0.00 86 LEU B N 1
ATOM 1231 C CA . LEU A 1 86 ? 187.367 185.427 158.247 1.00 0.00 86 LEU B CA 1
ATOM 1232 C C . LEU A 1 86 ? 186.321 184.322 158.106 1.00 0.00 86 LEU B C 1
ATOM 1233 O O . LEU A 1 86 ? 185.571 184.325 157.136 1.00 0.00 86 LEU B O 1
ATOM 1249 N N . ASN A 1 87 ? 186.212 183.410 159.073 1.00 0.00 87 ASN B N 1
ATOM 1250 C CA . ASN A 1 87 ? 185.343 182.234 158.980 1.00 0.00 87 ASN B CA 1
ATOM 1251 C C . ASN A 1 87 ? 184.237 182.235 160.045 1.00 0.00 87 ASN B C 1
ATOM 1252 O O . ASN A 1 87 ? 184.123 181.274 160.806 1.00 0.00 87 ASN B O 1
ATOM 1263 N N . PRO A 1 88 ? 183.390 183.262 160.149 1.00 0.00 88 PRO B N 1
ATOM 1264 C CA . PRO A 1 88 ? 182.452 183.363 161.260 1.00 0.00 88 PRO B CA 1
ATOM 1265 C C . PRO A 1 88 ? 181.434 182.217 161.321 1.00 0.00 88 PRO B C 1
ATOM 1266 O O . PRO A 1 88 ? 180.851 181.985 162.375 1.00 0.00 88 PRO B O 1
ATOM 1277 N N . ASN A 1 89 ? 181.265 181.454 160.243 1.00 0.00 89 ASN B N 1
ATOM 1278 C CA . ASN A 1 89 ? 180.455 180.237 160.228 1.00 0.00 89 ASN B CA 1
ATOM 1279 C C . ASN A 1 89 ? 181.111 179.014 160.902 1.00 0.00 89 ASN B C 1
ATOM 1280 O O . ASN A 1 89 ? 180.397 178.125 161.357 1.00 0.00 89 ASN B O 1
ATOM 1291 N N . GLU A 1 90 ? 182.444 178.929 160.964 1.00 0.00 90 GLU B N 1
ATOM 1292 C CA . GLU A 1 90 ? 183.173 177.730 161.429 1.00 0.00 90 GLU B CA 1
ATOM 1293 C C . GLU A 1 90 ? 184.209 178.006 162.524 1.00 0.00 90 GLU B C 1
ATOM 1294 O O . GLU A 1 90 ? 184.623 177.090 163.233 1.00 0.00 90 GLU B O 1
ATOM 1306 N N . ALA A 1 91 ? 184.610 179.258 162.718 1.00 0.00 91 ALA B N 1
ATOM 1307 C CA . ALA A 1 91 ? 185.390 179.678 163.869 1.00 0.00 91 ALA B CA 1
ATOM 1308 C C . ALA A 1 91 ? 184.573 179.548 165.159 1.00 0.00 91 ALA B C 1
ATOM 1309 O O . ALA A 1 91 ? 183.387 179.881 165.193 1.00 0.00 91 ALA B O 1
ATOM 1316 N N . HIS A 1 92 ? 185.200 179.082 166.231 1.00 0.00 92 HIS B N 1
ATOM 1317 C CA . HIS A 1 92 ? 184.513 178.775 167.483 1.00 0.00 92 HIS B CA 1
ATOM 1318 C C . HIS A 1 92 ? 185.429 178.951 168.687 1.00 0.00 92 HIS B C 1
ATOM 1319 O O . HIS A 1 92 ? 186.646 178.851 168.559 1.00 0.00 92 HIS B O 1
ATOM 1333 N N . TYR A 1 93 ? 184.862 179.194 169.870 1.00 0.00 93 TYR B N 1
ATOM 1334 C CA . TYR A 1 93 ? 185.625 179.102 171.110 1.00 0.00 93 TYR B CA 1
ATOM 1335 C C . TYR A 1 93 ? 185.976 177.651 171.368 1.00 0.00 93 TYR B C 1
ATOM 1336 O O . TYR A 1 93 ? 185.117 176.782 171.227 1.00 0.00 93 TYR B O 1
ATOM 1354 N N . CYS A 1 94 ? 187.205 177.366 171.777 1.00 0.00 94 CYS B N 1
ATOM 1355 C CA . CYS A 1 94 ? 187.518 176.033 172.267 1.00 0.00 94 CYS B CA 1
ATOM 1356 C C . CYS A 1 94 ? 186.927 175.859 173.667 1.00 0.00 94 CYS B C 1
ATOM 1357 O O . CYS A 1 94 ? 187.010 176.774 174.479 1.00 0.00 94 CYS B O 1
ATOM 1365 N N . TRP A 1 95 ? 186.308 174.717 173.954 1.00 0.00 95 TRP B N 1
ATOM 1366 C CA . TRP A 1 95 ? 185.350 174.613 175.058 1.00 0.00 95 TRP B CA 1
ATOM 1367 C C . TRP A 1 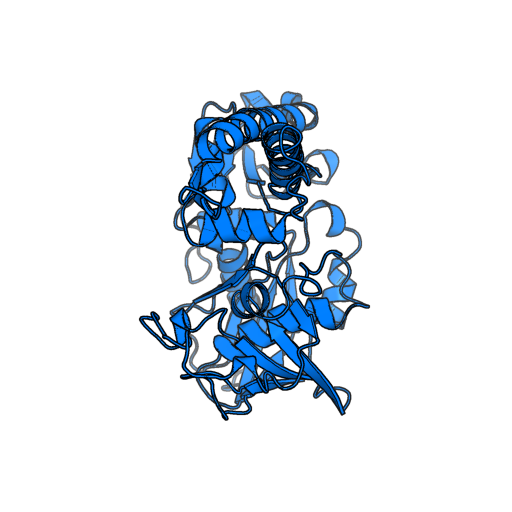95 ? 185.376 173.266 175.768 1.00 0.00 95 TRP B C 1
ATOM 1368 O O . TRP A 1 95 ? 184.365 172.579 175.896 1.00 0.00 95 TRP B O 1
ATOM 1389 N N . ASP A 1 96 ? 186.537 172.868 176.255 1.00 0.00 96 ASP B N 1
ATOM 1390 C CA . ASP A 1 96 ? 186.596 171.846 177.293 1.00 0.00 96 ASP B CA 1
ATOM 1391 C C . ASP A 1 96 ? 187.794 172.092 178.213 1.00 0.00 96 ASP B C 1
ATOM 1392 O O . ASP A 1 96 ? 188.790 172.694 177.813 1.00 0.00 96 ASP B O 1
ATOM 1401 N N . GLU A 1 97 ? 187.687 171.665 179.463 1.00 0.00 97 GLU B N 1
ATOM 1402 C CA . GLU A 1 97 ? 188.726 171.878 180.466 1.00 0.00 97 GLU B CA 1
ATOM 1403 C C . GLU A 1 97 ? 189.908 170.947 180.241 1.00 0.00 97 GLU B C 1
ATOM 1404 O O . GLU A 1 97 ? 191.047 171.326 180.484 1.00 0.00 97 GLU B O 1
ATOM 1416 N N . ASP A 1 98 ? 189.642 169.732 179.772 1.00 0.00 98 ASP B N 1
ATOM 1417 C CA . ASP A 1 98 ? 190.666 168.737 179.491 1.00 0.00 98 ASP B CA 1
ATOM 1418 C C . ASP A 1 98 ? 191.482 169.129 178.254 1.00 0.00 98 ASP B C 1
ATOM 1419 O O . ASP A 1 98 ? 190.917 169.462 177.216 1.00 0.00 98 ASP B O 1
ATOM 1428 N N . LYS A 1 99 ? 192.813 169.071 178.361 1.00 0.00 99 LYS B N 1
ATOM 1429 C CA . LYS A 1 99 ? 193.761 169.323 177.266 1.00 0.00 99 LYS B CA 1
ATOM 1430 C C . LYS A 1 99 ? 194.673 168.119 177.007 1.00 0.00 99 LYS B C 1
ATOM 1431 O O . LYS A 1 99 ? 195.725 168.259 176.398 1.00 0.00 99 LYS B O 1
ATOM 1450 N N . SER A 1 100 ? 194.279 166.930 177.472 1.00 0.00 100 SER B N 1
ATOM 1451 C CA . SER A 1 100 ? 194.929 165.647 177.144 1.00 0.00 100 SER B CA 1
ATOM 1452 C C . SER A 1 100 ? 194.650 165.242 175.687 1.00 0.00 100 SER B C 1
ATOM 1453 O O . SER A 1 100 ? 195.555 164.888 174.933 1.00 0.00 100 SER B O 1
ATOM 1461 N N . THR A 1 101 ? 193.380 165.327 175.283 1.00 0.00 101 THR B N 1
ATOM 1462 C CA . THR A 1 101 ? 192.936 165.478 173.891 1.00 0.00 101 THR B CA 1
ATOM 1463 C C . THR A 1 101 ? 192.992 166.962 173.496 1.00 0.00 101 THR B C 1
ATOM 1464 O O . THR A 1 101 ? 193.538 167.782 174.230 1.00 0.00 101 THR B O 1
ATOM 1475 N N . ASP A 1 102 ? 192.420 167.342 172.353 1.00 0.00 102 ASP B N 1
ATOM 1476 C CA . ASP A 1 102 ? 192.253 168.748 171.961 1.00 0.00 102 ASP B CA 1
ATOM 1477 C C . ASP A 1 102 ? 193.577 169.532 171.885 1.00 0.00 102 ASP B C 1
ATOM 1478 O O . ASP A 1 102 ? 193.752 170.548 172.553 1.00 0.00 102 ASP B O 1
ATOM 1487 N N . GLU A 1 103 ? 194.504 169.128 171.012 1.00 0.00 103 GLU B N 1
ATOM 1488 C CA . GLU A 1 103 ? 195.681 169.963 170.720 1.00 0.00 103 GLU B CA 1
ATOM 1489 C C . GLU A 1 103 ? 195.280 171.388 170.308 1.00 0.00 103 GLU B C 1
ATOM 1490 O O . GLU A 1 103 ? 195.979 172.346 170.616 1.00 0.00 103 GLU B O 1
ATOM 1502 N N . GLU A 1 104 ? 194.106 171.545 169.703 1.00 0.00 104 GLU B N 1
ATOM 1503 C CA . GLU A 1 104 ? 193.471 172.840 169.473 1.00 0.00 104 GLU B CA 1
ATOM 1504 C C . GLU A 1 104 ? 193.451 173.702 170.740 1.00 0.00 104 GLU B C 1
ATOM 1505 O O . GLU A 1 104 ? 193.842 174.863 170.709 1.00 0.00 104 GLU B O 1
ATOM 1517 N N . ALA A 1 105 ? 193.051 173.137 171.874 1.00 0.00 105 ALA B N 1
ATOM 1518 C CA . ALA A 1 105 ? 192.922 173.865 173.124 1.00 0.00 105 ALA B CA 1
ATOM 1519 C C . ALA A 1 105 ? 194.277 174.293 173.701 1.00 0.00 105 ALA B C 1
ATOM 1520 O O . ALA A 1 105 ? 194.355 175.260 174.461 1.00 0.00 105 ALA B O 1
ATOM 1527 N N . THR A 1 106 ? 195.346 173.584 173.348 1.00 0.00 106 THR B N 1
ATOM 1528 C CA . THR A 1 106 ? 196.718 173.951 173.694 1.00 0.00 106 THR B CA 1
ATOM 1529 C C . THR A 1 106 ? 197.246 175.001 172.722 1.00 0.00 106 THR B C 1
ATOM 1530 O O . THR A 1 106 ? 197.950 175.924 173.121 1.00 0.00 106 THR B O 1
ATOM 1541 N N . ALA A 1 107 ? 196.859 174.925 171.449 1.00 0.00 107 ALA B N 1
ATOM 1542 C CA . ALA A 1 107 ? 197.385 175.786 170.406 1.00 0.00 107 ALA B CA 1
ATOM 1543 C C . ALA A 1 107 ? 197.191 177.272 170.715 1.00 0.00 107 ALA B C 1
ATOM 1544 O O . ALA A 1 107 ? 198.109 178.052 170.482 1.00 0.00 107 ALA B O 1
ATOM 1551 N N . LEU A 1 108 ? 196.060 177.676 171.299 1.00 0.00 108 LEU B N 1
ATOM 1552 C CA . LEU A 1 108 ? 195.844 179.087 171.642 1.00 0.00 108 LEU B CA 1
ATOM 1553 C C . LEU A 1 108 ? 196.939 179.609 172.577 1.00 0.00 108 LEU B C 1
ATOM 1554 O O . LEU A 1 108 ? 197.518 180.668 172.346 1.00 0.00 108 LEU B O 1
ATOM 1570 N N . LEU A 1 109 ? 197.270 178.841 173.612 1.00 0.00 109 LEU B N 1
ATOM 1571 C CA . LEU A 1 109 ? 198.316 179.201 174.556 1.00 0.00 109 LEU B CA 1
ATOM 1572 C C . LEU A 1 109 ? 199.703 179.139 173.901 1.00 0.00 109 LEU B C 1
ATOM 1573 O O . LEU A 1 109 ? 200.522 180.032 174.102 1.00 0.00 109 LEU B O 1
ATOM 1589 N N . VAL A 1 110 ? 199.964 178.135 173.066 1.00 0.00 110 VAL B N 1
ATOM 1590 C CA . VAL A 1 110 ? 201.232 178.043 172.340 1.00 0.00 110 VAL B CA 1
ATOM 1591 C C . VAL A 1 110 ? 201.453 179.291 171.492 1.00 0.00 110 VAL B C 1
ATOM 1592 O O . VAL A 1 110 ? 202.520 179.896 171.556 1.00 0.00 110 VAL B O 1
ATOM 1605 N N . VAL A 1 111 ? 200.436 179.738 170.754 1.00 0.00 111 VAL B N 1
ATOM 1606 C CA . VAL A 1 111 ? 200.538 180.976 169.979 1.00 0.00 111 VAL B CA 1
ATOM 1607 C C . VAL A 1 111 ? 200.781 182.164 170.893 1.00 0.00 111 VAL B C 1
ATOM 1608 O O . VAL A 1 111 ? 201.667 182.967 170.622 1.00 0.00 111 VAL B O 1
ATOM 1621 N N . ALA A 1 112 ? 200.055 182.282 172.001 1.00 0.00 112 ALA B N 1
ATOM 1622 C CA . ALA A 1 112 ? 200.239 183.416 172.890 1.00 0.00 112 ALA B CA 1
ATOM 1623 C C . ALA A 1 112 ? 201.674 183.499 173.422 1.00 0.00 112 ALA B C 1
ATOM 1624 O O . ALA A 1 112 ? 202.283 184.566 173.385 1.00 0.00 112 ALA B O 1
ATOM 1631 N N . LEU A 1 113 ? 202.259 182.380 173.841 1.00 0.00 113 LEU B N 1
ATOM 1632 C CA . LEU A 1 113 ? 203.651 182.364 174.282 1.00 0.00 113 LEU B CA 1
ATOM 1633 C C . LEU A 1 113 ? 204.607 182.762 173.154 1.00 0.00 113 LEU B C 1
ATOM 1634 O O . LEU A 1 113 ? 205.529 183.545 173.374 1.00 0.00 113 LEU B O 1
ATOM 1650 N N . ALA A 1 114 ? 204.376 182.288 171.934 1.00 0.00 114 ALA B N 1
ATOM 1651 C CA . ALA A 1 114 ? 205.210 182.660 170.800 1.00 0.00 114 ALA B CA 1
ATOM 1652 C C . ALA A 1 114 ? 205.099 184.152 170.460 1.00 0.00 114 ALA B C 1
ATOM 1653 O O . ALA A 1 114 ? 206.079 184.762 170.042 1.00 0.00 114 ALA B O 1
ATOM 1660 N N . VAL A 1 115 ? 203.936 184.762 170.672 1.00 0.00 115 VAL B N 1
ATOM 1661 C CA . VAL A 1 115 ? 203.783 186.210 170.551 1.00 0.00 115 VAL B CA 1
ATOM 1662 C C . VAL A 1 115 ? 204.528 186.923 171.671 1.00 0.00 115 VAL B C 1
ATOM 1663 O O . VAL A 1 115 ? 205.166 187.943 171.427 1.00 0.00 115 VAL B O 1
ATOM 1676 N N . ALA A 1 116 ? 204.489 186.394 172.893 1.00 0.00 116 ALA B N 1
ATOM 1677 C CA . ALA A 1 116 ? 205.166 187.007 174.026 1.00 0.00 116 ALA B CA 1
ATOM 1678 C C . ALA A 1 116 ? 206.693 186.988 173.876 1.00 0.00 116 ALA B C 1
ATOM 1679 O O . ALA A 1 116 ? 207.361 187.982 174.153 1.00 0.00 116 ALA B O 1
ATOM 1686 N N . GLN A 1 117 ? 207.248 185.862 173.431 1.00 0.00 117 GLN B N 1
ATOM 1687 C CA . GLN A 1 117 ? 208.688 185.652 173.321 1.00 0.00 117 GLN B CA 1
ATOM 1688 C C . GLN A 1 117 ? 209.328 186.585 172.290 1.00 0.00 117 GLN B C 1
ATOM 1689 O O . GLN A 1 117 ? 209.046 186.508 171.096 1.00 0.00 117 GLN B O 1
ATOM 1703 N N . LYS A 1 118 ? 210.228 187.455 172.756 1.00 0.00 118 LYS B N 1
ATOM 1704 C CA . LYS A 1 118 ? 210.799 188.540 171.944 1.00 0.00 118 LYS B CA 1
ATOM 1705 C C . LYS A 1 118 ? 211.781 188.072 170.867 1.00 0.00 118 LYS B C 1
ATOM 1706 O O . LYS A 1 118 ? 211.951 188.753 169.858 1.00 0.00 118 LYS B O 1
ATOM 1725 N N . GLU A 1 119 ? 212.455 186.947 171.087 1.00 0.00 119 GLU B N 1
ATOM 1726 C CA . GLU A 1 119 ? 213.589 186.481 170.277 1.00 0.00 119 GLU B CA 1
ATOM 1727 C C . GLU A 1 119 ? 213.366 185.044 169.763 1.00 0.00 119 GLU B C 1
ATOM 1728 O O . GLU A 1 119 ? 212.668 184.266 170.416 1.00 0.00 119 GLU B O 1
ATOM 1740 N N . PRO A 1 120 ? 213.891 184.657 168.589 1.00 0.00 120 PRO B N 1
ATOM 1741 C CA . PRO A 1 120 ? 213.373 183.523 167.820 1.00 0.00 120 PRO B CA 1
ATOM 1742 C C . PRO A 1 120 ? 213.274 182.172 168.532 1.00 0.00 120 PRO B C 1
ATOM 1743 O O . PRO A 1 120 ? 212.340 181.420 168.260 1.00 0.00 120 PRO B O 1
ATOM 1754 N N . LYS A 1 121 ? 214.188 181.845 169.446 1.00 0.00 121 LYS B N 1
ATOM 1755 C CA . LYS A 1 121 ? 214.093 180.620 170.250 1.00 0.00 121 LYS B CA 1
ATOM 1756 C C . LYS A 1 121 ? 214.471 180.862 171.705 1.00 0.00 121 LYS B C 1
ATOM 1757 O O . LYS A 1 121 ? 215.506 181.470 171.970 1.00 0.00 121 LYS B O 1
ATOM 1776 N N . ALA A 1 122 ? 213.676 180.332 172.633 1.00 0.00 122 ALA B N 1
ATOM 1777 C CA . ALA A 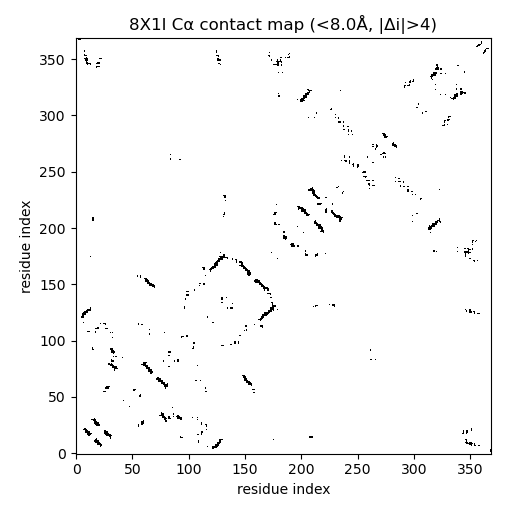1 122 ? 213.953 180.350 174.074 1.00 0.00 122 ALA B CA 1
ATOM 1778 C C . ALA A 1 122 ? 213.230 179.219 174.822 1.00 0.00 122 ALA B C 1
ATOM 1779 O O . ALA A 1 122 ? 212.286 178.605 174.316 1.00 0.00 122 ALA B O 1
ATOM 1786 N N . ASN A 1 123 ? 213.669 178.965 176.051 1.00 0.00 123 ASN B N 1
ATOM 1787 C CA . ASN A 1 123 ? 212.941 178.130 176.999 1.00 0.00 123 ASN B CA 1
ATOM 1788 C C . ASN A 1 123 ? 211.986 178.971 177.861 1.00 0.00 123 ASN B C 1
ATOM 1789 O O . ASN A 1 123 ? 212.159 180.178 178.021 1.00 0.00 123 ASN B O 1
ATOM 1800 N N . ILE A 1 124 ? 210.974 178.322 178.425 1.00 0.00 124 ILE B N 1
ATOM 1801 C CA . ILE A 1 124 ? 209.885 178.933 179.187 1.00 0.00 124 ILE B CA 1
ATOM 1802 C C . ILE A 1 124 ? 209.626 178.117 180.449 1.00 0.00 124 ILE B C 1
ATOM 1803 O O . ILE A 1 124 ? 209.569 176.894 180.381 1.00 0.00 124 ILE B O 1
ATOM 1819 N N . TYR A 1 125 ? 209.384 178.776 181.577 1.00 0.00 125 TYR B N 1
ATOM 1820 C CA . TYR A 1 125 ? 208.727 178.154 182.716 1.00 0.00 125 TYR B CA 1
ATOM 1821 C C . TYR A 1 125 ? 207.315 178.734 182.827 1.00 0.00 125 TYR B C 1
ATOM 1822 O O . TYR A 1 125 ? 207.138 179.955 182.850 1.00 0.00 125 TYR B O 1
ATOM 1840 N N . LEU A 1 126 ? 206.309 177.860 182.838 1.00 0.00 126 LEU B N 1
ATOM 1841 C CA . LEU A 1 126 ? 204.912 178.243 182.644 1.00 0.00 126 LEU B CA 1
ATOM 1842 C C . LEU A 1 126 ? 204.126 178.196 183.946 1.00 0.00 126 LEU B C 1
ATOM 1843 O O . LEU A 1 126 ? 204.167 177.201 184.657 1.00 0.00 126 LEU B O 1
ATOM 1859 N N . GLY A 1 127 ? 203.348 179.233 184.218 1.00 0.00 127 GLY B N 1
ATOM 1860 C CA . GLY A 1 127 ? 202.247 179.185 185.177 1.00 0.00 127 GLY B CA 1
ATOM 1861 C C . GLY A 1 127 ? 200.890 179.191 184.467 1.00 0.00 127 GLY B C 1
ATOM 1862 O O . GLY A 1 127 ? 200.702 179.911 183.491 1.00 0.00 127 GLY B O 1
ATOM 1866 N N . THR A 1 128 ? 199.907 178.438 184.947 1.00 0.00 128 THR B N 1
ATOM 1867 C CA . THR A 1 128 ? 198.548 178.446 184.377 1.00 0.00 128 THR B CA 1
ATOM 1868 C C . THR A 1 128 ? 197.511 177.945 185.379 1.00 0.00 128 THR B C 1
ATOM 1869 O O . THR A 1 128 ? 197.886 177.471 186.450 1.00 0.00 128 THR B O 1
ATOM 1880 N N . GLY A 1 129 ? 196.215 178.040 185.084 1.00 0.00 129 GLY B N 1
ATOM 1881 C CA . GLY A 1 129 ? 195.215 177.516 186.004 1.00 0.00 129 GLY B CA 1
ATOM 1882 C C . GLY A 1 129 ? 193.907 177.039 185.393 1.00 0.00 129 GLY B C 1
ATOM 1883 O O . GLY A 1 129 ? 193.139 177.807 184.815 1.00 0.00 129 GLY B O 1
ATOM 1887 N N . VAL A 1 130 ? 193.633 175.754 185.593 1.00 0.00 130 VAL B N 1
ATOM 1888 C CA . VAL A 1 130 ? 192.345 175.122 185.300 1.00 0.00 130 VAL B CA 1
ATOM 1889 C C . VAL A 1 130 ? 191.254 175.666 186.213 1.00 0.00 130 VAL B C 1
ATOM 1890 O O . VAL A 1 130 ? 191.546 176.060 187.343 1.00 0.00 130 VAL B O 1
ATOM 1903 N N . PRO A 1 131 ? 189.993 175.676 185.783 1.00 0.00 131 PRO B N 1
ATOM 1904 C CA . PRO A 1 131 ? 188.904 176.155 186.616 1.00 0.00 131 PRO B CA 1
ATOM 1905 C C . PRO A 1 131 ? 188.767 175.346 187.903 1.00 0.00 131 PRO B C 1
ATOM 1906 O O . PRO A 1 131 ? 189.111 174.165 187.970 1.00 0.00 131 PRO B O 1
ATOM 1917 N N . VAL A 1 132 ? 188.275 175.997 188.951 1.00 0.00 132 VAL B N 1
ATOM 1918 C CA . VAL A 1 132 ? 188.547 175.634 190.343 1.00 0.00 132 VAL B CA 1
ATOM 1919 C C . VAL A 1 132 ? 188.139 174.212 190.665 1.00 0.00 132 VAL B C 1
ATOM 1920 O O . VAL A 1 132 ? 188.953 173.463 191.195 1.00 0.00 132 VAL B O 1
ATOM 1933 N N . LYS A 1 133 ? 186.923 173.788 190.317 1.00 0.00 133 LYS B N 1
ATOM 1934 C CA . LYS A 1 133 ? 186.444 172.463 190.726 1.00 0.00 133 LYS B CA 1
ATOM 1935 C C . LYS A 1 133 ? 187.245 171.307 190.134 1.00 0.00 133 LYS B C 1
ATOM 1936 O O . LYS A 1 133 ? 187.211 170.210 190.676 1.00 0.00 133 LYS B O 1
ATOM 1955 N N . TYR A 1 134 ? 187.974 171.536 189.046 1.00 0.00 134 TYR B N 1
ATOM 1956 C CA . TYR A 1 134 ? 188.721 170.493 188.347 1.00 0.00 134 TYR B CA 1
ATOM 1957 C C . TYR A 1 134 ? 190.086 170.227 188.970 1.00 0.00 134 TYR B C 1
ATOM 1958 O O . TYR A 1 134 ? 190.669 169.178 188.721 1.00 0.00 134 TYR B O 1
ATOM 1976 N N . TYR A 1 135 ? 190.618 171.143 189.780 1.00 0.00 135 TYR B N 1
ATOM 1977 C CA . TYR A 1 135 ? 191.999 171.066 190.265 1.00 0.00 135 TYR B CA 1
ATOM 1978 C C . TYR A 1 135 ? 192.301 169.801 191.072 1.00 0.00 135 TYR B C 1
ATOM 1979 O O . TYR A 1 135 ? 193.440 169.343 191.129 1.00 0.00 135 TYR B O 1
ATOM 1997 N N . ALA A 1 136 ? 191.265 169.190 191.638 1.00 0.00 136 ALA B N 1
ATOM 1998 C CA . ALA A 1 136 ? 191.336 167.918 192.347 1.00 0.00 136 ALA B CA 1
ATOM 1999 C C . ALA A 1 136 ? 191.552 166.693 191.440 1.00 0.00 136 ALA B C 1
ATOM 2000 O O . ALA A 1 136 ? 191.884 165.622 191.944 1.00 0.00 136 ALA B O 1
ATOM 2007 N N . ALA A 1 137 ? 191.333 166.820 190.132 1.00 0.00 137 ALA B N 1
ATOM 2008 C CA . ALA A 1 137 ? 191.213 165.686 189.212 1.00 0.00 137 ALA B CA 1
ATOM 2009 C C . ALA A 1 137 ? 191.880 165.884 187.842 1.00 0.00 137 ALA B C 1
ATOM 2010 O O . ALA A 1 137 ? 191.771 165.014 186.982 1.00 0.00 137 ALA B O 1
ATOM 2017 N N . LEU A 1 138 ? 192.547 167.015 187.612 1.00 0.00 138 LEU B N 1
ATOM 2018 C CA . LEU A 1 138 ? 192.989 167.425 186.279 1.00 0.00 138 LEU B CA 1
ATOM 2019 C C . LEU A 1 138 ? 194.440 167.912 186.198 1.00 0.00 138 LEU B C 1
ATOM 2020 O O . LEU A 1 138 ? 195.076 167.727 185.161 1.00 0.00 138 LEU B O 1
ATOM 2036 N N . LYS A 1 139 ? 194.992 168.524 187.252 1.00 0.00 139 LYS B N 1
ATOM 2037 C CA . LYS A 1 139 ? 196.259 169.264 187.137 1.00 0.00 139 LYS B CA 1
ATOM 2038 C C . LYS A 1 139 ? 197.427 168.412 186.645 1.00 0.00 139 LYS B C 1
ATOM 2039 O O . LYS A 1 139 ? 198.253 168.874 185.864 1.00 0.00 139 LYS B O 1
ATOM 2058 N N . ASP A 1 140 ? 197.470 167.150 187.052 1.00 0.00 140 ASP B N 1
ATOM 2059 C CA . ASP A 1 140 ? 198.558 166.237 186.708 1.00 0.00 140 ASP B CA 1
ATOM 2060 C C . ASP A 1 140 ? 198.631 166.009 185.194 1.00 0.00 140 ASP B C 1
ATOM 2061 O O . ASP A 1 140 ? 199.715 165.935 184.617 1.00 0.00 140 ASP B O 1
ATOM 2070 N N . LYS A 1 141 ? 197.472 165.966 184.526 1.00 0.00 141 LYS B N 1
ATOM 2071 C CA . LYS A 1 141 ? 197.401 165.779 183.078 1.00 0.00 141 LYS B CA 1
ATOM 2072 C C . LYS A 1 141 ? 197.963 166.982 182.343 1.00 0.00 141 LYS B C 1
ATOM 2073 O O . LYS A 1 141 ? 198.763 166.808 181.431 1.00 0.00 141 LYS B O 1
ATOM 2092 N N . TYR A 1 142 ? 197.626 168.198 182.774 1.00 0.00 142 TYR B N 1
ATOM 2093 C CA . TYR A 1 142 ? 198.252 169.403 182.236 1.00 0.00 142 TYR B CA 1
ATOM 2094 C C . TYR A 1 142 ? 199.760 169.388 182.473 1.00 0.00 142 TYR B C 1
ATOM 2095 O O . TYR A 1 142 ? 200.520 169.734 181.576 1.00 0.00 142 TYR B O 1
ATOM 2113 N N . GLU A 1 143 ? 200.216 168.967 183.651 1.00 0.00 143 GLU B N 1
ATOM 2114 C CA . GLU A 1 143 ? 201.644 168.933 183.969 1.00 0.00 143 GLU B CA 1
ATOM 2115 C C . GLU A 1 143 ? 202.426 167.902 183.127 1.00 0.00 143 GLU B C 1
ATOM 2116 O O . GLU A 1 143 ? 203.646 168.013 182.989 1.00 0.00 143 GLU B O 1
ATOM 2128 N N . ALA A 1 144 ? 201.743 166.938 182.499 1.00 0.00 144 ALA B N 1
ATOM 2129 C CA . ALA A 1 144 ? 202.295 166.075 181.448 1.00 0.00 144 ALA B CA 1
ATOM 2130 C C . ALA A 1 144 ? 202.164 166.671 180.029 1.00 0.00 144 ALA B C 1
ATOM 2131 O O . ALA A 1 144 ? 203.149 166.743 179.298 1.00 0.00 144 ALA B O 1
ATOM 2138 N N . GLU A 1 145 ? 200.962 167.103 179.639 1.00 0.00 145 GLU B N 1
ATOM 2139 C CA . GLU A 1 145 ? 200.642 167.664 178.319 1.00 0.00 145 GLU B CA 1
ATOM 2140 C C . GLU A 1 145 ? 201.483 168.894 177.998 1.00 0.00 145 GLU B C 1
ATOM 2141 O O . GLU A 1 145 ? 202.068 169.011 176.921 1.00 0.00 145 GLU B O 1
ATOM 2153 N N . LEU A 1 146 ? 201.480 169.857 178.910 1.00 0.00 146 LEU B N 1
ATOM 2154 C CA . LEU A 1 146 ? 201.713 171.249 178.577 1.00 0.00 146 LEU B CA 1
ATOM 2155 C C . LEU A 1 146 ? 203.188 171.615 178.714 1.00 0.00 146 LEU B C 1
ATOM 2156 O O . LEU A 1 146 ? 203.578 172.441 179.538 1.00 0.00 146 LEU B O 1
ATOM 2172 N N . LYS A 1 147 ? 204.019 170.894 177.961 1.00 0.00 147 LYS B N 1
ATOM 2173 C CA . LYS A 1 147 ? 205.451 170.725 178.209 1.00 0.00 147 LYS B CA 1
ATOM 2174 C C . LYS A 1 147 ? 206.202 170.451 176.907 1.00 0.00 147 LYS B C 1
ATOM 2175 O O . LYS A 1 147 ? 205.597 170.037 175.919 1.00 0.00 147 LYS B O 1
ATOM 2194 N N . GLY A 1 148 ? 207.514 170.650 176.894 1.00 0.00 148 GLY B N 1
ATOM 2195 C CA . GLY A 1 148 ? 208.341 170.358 175.722 1.00 0.00 148 GLY B CA 1
ATOM 2196 C C . GLY A 1 148 ? 208.258 171.429 174.635 1.00 0.00 148 GLY B C 1
ATOM 2197 O O . GLY A 1 148 ? 207.797 172.547 174.871 1.00 0.00 148 GLY B O 1
ATOM 2201 N N . THR A 1 149 ? 208.801 171.122 173.458 1.00 0.00 149 THR B N 1
ATOM 2202 C CA . THR A 1 149 ? 209.014 172.104 172.385 1.00 0.00 149 THR B CA 1
ATOM 2203 C C . THR A 1 149 ? 207.809 172.263 171.463 1.00 0.00 149 THR B C 1
ATOM 2204 O O . THR A 1 149 ? 207.172 171.288 171.067 1.00 0.00 149 THR B O 1
ATOM 2215 N N . TRP A 1 150 ? 207.591 173.497 171.023 1.00 0.00 150 TRP B N 1
ATOM 2216 C CA . TRP A 1 150 ? 206.594 173.932 170.055 1.00 0.00 150 TRP B CA 1
ATOM 2217 C C . TRP A 1 150 ? 207.219 174.887 169.048 1.00 0.00 150 TRP B C 1
ATOM 2218 O O . TRP A 1 150 ? 208.261 175.493 169.311 1.00 0.00 150 TRP B O 1
ATOM 2239 N N . SER A 1 151 ? 206.559 175.082 167.912 1.00 0.00 151 SER B N 1
ATOM 2240 C CA . SER A 1 151 ? 206.919 176.159 167.002 1.00 0.00 151 SER B CA 1
ATOM 2241 C C . SER A 1 151 ? 205.719 176.758 166.299 1.00 0.00 151 SER B C 1
ATOM 2242 O O . SER A 1 151 ? 204.716 176.085 166.082 1.00 0.00 151 SER B O 1
ATOM 2250 N N . VAL A 1 152 ? 205.843 178.031 165.941 1.00 0.00 152 VAL B N 1
ATOM 2251 C CA . VAL A 1 152 ? 204.814 178.808 165.266 1.00 0.00 152 VAL B CA 1
ATOM 2252 C C . VAL A 1 152 ? 205.410 179.515 164.061 1.00 0.00 152 VAL B C 1
ATOM 2253 O O . VAL A 1 152 ? 206.424 180.186 164.184 1.00 0.00 152 VAL B O 1
ATOM 2266 N N . ALA A 1 153 ? 204.766 179.414 162.907 1.00 0.00 153 ALA B N 1
ATOM 2267 C CA . ALA A 1 153 ? 205.076 180.197 161.719 1.00 0.00 153 ALA B CA 1
ATOM 2268 C C . ALA A 1 153 ? 203.959 181.207 161.474 1.00 0.00 153 ALA B C 1
ATOM 2269 O O . ALA A 1 153 ? 202.797 180.826 161.557 1.00 0.00 153 ALA B O 1
ATOM 2276 N N . PHE A 1 154 ? 204.280 182.458 161.142 1.00 0.00 154 PHE B N 1
ATOM 2277 C CA . PHE A 1 154 ? 203.307 183.558 161.071 1.00 0.00 154 PHE B CA 1
ATOM 2278 C C . PHE A 1 154 ? 203.223 184.177 159.678 1.00 0.00 154 PHE B C 1
ATOM 2279 O O . PHE A 1 154 ? 204.229 184.287 158.977 1.00 0.00 154 PHE B O 1
ATOM 2296 N N . ARG A 1 155 ? 202.041 184.649 159.281 1.00 0.00 155 ARG B N 1
ATOM 2297 C CA . ARG A 1 155 ? 201.840 185.256 157.954 1.00 0.00 155 ARG B CA 1
ATOM 2298 C C . ARG A 1 155 ? 201.331 186.699 157.962 1.00 0.00 155 ARG B C 1
ATOM 2299 O O . ARG A 1 155 ? 201.391 187.352 156.926 1.00 0.00 155 ARG B O 1
ATOM 2320 N N . SER A 1 156 ? 200.870 187.231 159.089 1.00 0.00 156 SER B N 1
ATOM 2321 C CA . SER A 1 156 ? 200.230 188.549 159.168 1.00 0.00 156 SER B CA 1
ATOM 2322 C C . SER A 1 156 ? 201.110 189.615 159.827 1.00 0.00 156 SER B C 1
ATOM 2323 O O . SER A 1 156 ? 201.625 189.416 160.924 1.00 0.00 156 SER B O 1
ATOM 2331 N N . GLY A 1 157 ? 201.228 190.789 159.199 1.00 0.00 157 GLY B N 1
ATOM 2332 C CA . GLY A 1 157 ? 201.762 192.016 159.815 1.00 0.00 157 GLY B CA 1
ATOM 2333 C C . GLY A 1 157 ? 203.151 191.895 160.471 1.00 0.00 157 GLY B C 1
ATOM 2334 O O . GLY A 1 157 ? 203.979 191.096 160.027 1.00 0.00 157 GLY B O 1
ATOM 2338 N N . PRO A 1 158 ? 203.436 192.695 161.511 1.00 0.00 158 PRO B N 1
ATOM 2339 C CA . PRO A 1 158 ? 204.680 192.637 162.280 1.00 0.00 158 PRO B CA 1
ATOM 2340 C C . PRO A 1 158 ? 205.151 191.243 162.712 1.00 0.00 158 PRO B C 1
ATOM 2341 O O . PRO A 1 158 ? 206.357 191.015 162.791 1.00 0.00 158 PRO B O 1
ATOM 2352 N N . PHE A 1 159 ? 204.263 190.282 162.939 1.00 0.00 159 PHE B N 1
ATOM 2353 C CA . PHE A 1 159 ? 204.674 188.914 163.245 1.00 0.00 159 PHE B CA 1
ATOM 2354 C C . PHE A 1 159 ? 205.327 188.172 162.062 1.00 0.00 159 PHE B C 1
ATOM 2355 O O . PHE A 1 159 ? 205.990 187.167 162.296 1.00 0.00 159 PHE B O 1
ATOM 2372 N N . LYS A 1 160 ? 205.099 188.580 160.801 1.00 0.00 160 LYS B N 1
ATOM 2373 C CA . LYS A 1 160 ? 205.236 187.686 159.630 1.00 0.00 160 LYS B CA 1
ATOM 2374 C C . LYS A 1 160 ? 206.629 187.089 159.395 1.00 0.00 160 LYS B C 1
ATOM 2375 O O . LYS A 1 160 ? 207.652 187.706 159.689 1.00 0.00 160 LYS B O 1
ATOM 2394 N N . GLY A 1 161 ? 206.657 185.899 158.799 1.00 0.00 161 GLY B N 1
ATOM 2395 C CA . GLY A 1 161 ? 207.862 185.084 158.679 1.00 0.00 161 GLY B CA 1
ATOM 2396 C C . GLY A 1 161 ? 208.194 184.460 160.028 1.00 0.00 161 GLY B C 1
ATOM 2397 O O . GLY A 1 161 ? 207.370 183.738 160.585 1.00 0.00 161 GLY B O 1
ATOM 2401 N N . GLN A 1 162 ? 209.388 184.762 160.544 1.00 0.00 162 GLN B N 1
ATOM 2402 C CA . GLN A 1 162 ? 209.772 184.630 161.958 1.00 0.00 162 GLN B CA 1
ATOM 2403 C C . GLN A 1 162 ? 209.274 183.343 162.626 1.00 0.00 162 GLN B C 1
ATOM 2404 O O . GLN A 1 162 ? 208.446 183.389 163.528 1.00 0.00 162 GLN B O 1
ATOM 2418 N N . THR A 1 163 ? 209.719 182.174 162.176 1.00 0.00 163 THR B N 1
ATOM 2419 C CA . THR A 1 163 ? 209.151 180.896 162.630 1.00 0.00 163 THR B CA 1
ATOM 2420 C C . THR A 1 163 ? 209.631 180.520 164.038 1.00 0.00 163 THR B C 1
ATOM 2421 O O . THR A 1 163 ? 210.462 179.628 164.207 1.00 0.00 163 THR B O 1
ATOM 2432 N N . ARG A 1 164 ? 209.155 181.237 165.060 1.00 0.00 164 ARG B N 1
ATOM 2433 C CA . ARG A 1 164 ? 209.606 181.122 166.451 1.00 0.00 164 ARG B CA 1
ATOM 2434 C C . ARG A 1 164 ? 209.483 179.691 166.966 1.00 0.00 164 ARG B C 1
ATOM 2435 O O . ARG A 1 164 ? 208.576 178.940 166.606 1.00 0.00 164 ARG B O 1
ATOM 2456 N N . GLN A 1 165 ? 210.396 179.308 167.838 1.00 0.00 165 GLN B N 1
ATOM 2457 C CA . GLN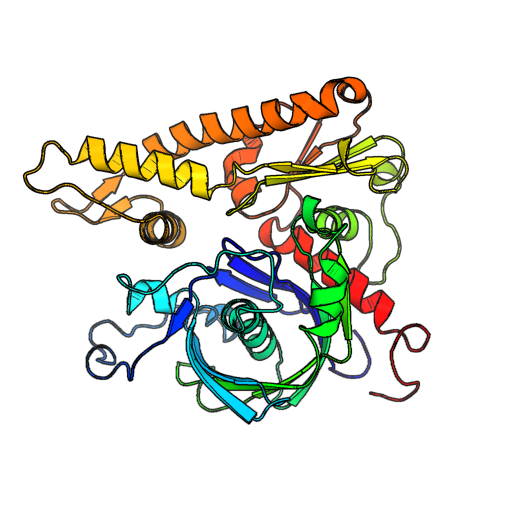 A 1 165 ? 210.357 178.055 168.578 1.00 0.00 165 GLN B CA 1
ATOM 2458 C C . GLN A 1 165 ? 210.337 178.386 170.058 1.00 0.00 165 GLN B C 1
ATOM 2459 O O . GLN A 1 165 ? 210.928 179.378 170.485 1.00 0.00 165 GLN B O 1
ATOM 2473 N N . LEU A 1 166 ? 209.695 177.548 170.857 1.00 0.00 166 LEU B N 1
ATOM 2474 C CA . LEU A 1 166 ? 209.712 177.693 172.305 1.00 0.00 166 LEU B CA 1
ATOM 2475 C C . LEU A 1 166 ? 209.676 176.330 172.970 1.00 0.00 166 LEU B C 1
ATOM 2476 O O . LEU A 1 166 ? 209.112 175.389 172.418 1.00 0.00 166 LEU B O 1
ATOM 2492 N N . THR A 1 167 ? 210.273 176.211 174.151 1.00 0.00 167 THR B N 1
ATOM 2493 C CA . THR A 1 167 ? 210.221 174.975 174.940 1.00 0.00 167 THR B CA 1
ATOM 2494 C C . THR A 1 167 ? 209.763 175.243 176.358 1.00 0.00 167 THR B C 1
ATOM 2495 O O . THR A 1 167 ? 210.436 175.960 177.091 1.00 0.00 167 THR B O 1
ATOM 2506 N N . ILE A 1 168 ? 208.662 174.634 176.783 1.00 0.00 168 ILE B N 1
ATOM 2507 C CA . ILE A 1 168 ? 208.270 174.687 178.188 1.00 0.00 168 ILE B CA 1
ATOM 2508 C C . ILE A 1 168 ? 209.121 173.676 178.946 1.00 0.00 168 ILE B C 1
ATOM 2509 O O . ILE A 1 168 ? 209.027 172.474 178.706 1.00 0.00 168 ILE B O 1
ATOM 2525 N N . ILE A 1 169 ? 209.933 174.184 179.866 1.00 0.00 169 ILE B N 1
ATOM 2526 C CA . ILE A 1 169 ? 210.806 173.440 180.769 1.00 0.00 169 ILE B CA 1
ATOM 2527 C C . ILE A 1 169 ? 209.956 172.516 181.635 1.00 0.00 169 ILE B C 1
ATOM 2528 O O . ILE A 1 169 ? 210.096 171.295 181.598 1.00 0.00 169 ILE B O 1
ATOM 2544 N N . ARG A 1 170 ? 209.047 173.124 182.394 1.00 0.00 170 ARG B N 1
ATOM 2545 C CA . ARG A 1 170 ? 207.980 172.507 183.179 1.00 0.00 170 ARG B CA 1
ATOM 2546 C C . ARG A 1 170 ? 206.915 173.576 183.439 1.00 0.00 170 ARG B C 1
ATOM 2547 O O . ARG A 1 170 ? 207.176 174.775 183.331 1.00 0.00 170 ARG B O 1
ATOM 2568 N N . SER A 1 171 ? 205.712 173.131 183.756 1.00 0.00 171 SER B N 1
ATOM 2569 C CA . SER A 1 171 ? 204.578 173.994 184.047 1.00 0.00 171 SER B CA 1
ATOM 2570 C C . SER A 1 171 ? 204.120 173.804 185.484 1.00 0.00 171 SER B C 1
ATOM 2571 O O . SER A 1 171 ? 204.083 172.672 185.965 1.00 0.00 171 SER B O 1
ATOM 2579 N N . ARG A 1 172 ? 203.731 174.885 186.166 1.00 0.00 172 ARG B N 1
ATOM 2580 C CA . ARG A 1 172 ? 202.991 174.821 187.427 1.00 0.00 172 ARG B CA 1
ATOM 2581 C C . ARG A 1 172 ? 201.542 175.193 187.174 1.00 0.00 172 ARG B C 1
ATOM 2582 O O . ARG A 1 172 ? 201.242 176.261 186.646 1.00 0.00 172 ARG B O 1
ATOM 2603 N N . VAL A 1 173 ? 200.642 174.323 187.606 1.00 0.00 173 VAL B N 1
ATOM 2604 C CA . VAL A 1 173 ? 199.201 174.511 187.469 1.00 0.00 173 VAL B CA 1
ATOM 2605 C C . VAL A 1 173 ? 198.602 174.817 188.829 1.00 0.00 173 VAL B C 1
ATOM 2606 O O . VAL A 1 173 ? 198.954 174.187 189.825 1.00 0.00 173 VAL B O 1
ATOM 2619 N N . LEU A 1 174 ? 197.669 175.755 188.881 1.00 0.00 174 LEU B N 1
ATOM 2620 C CA . LEU A 1 174 ? 196.981 176.192 190.095 1.00 0.00 174 LEU B CA 1
ATOM 2621 C C . LEU A 1 174 ? 195.469 176.320 189.849 1.00 0.00 174 LEU B C 1
ATOM 2622 O O . LEU A 1 174 ? 195.058 176.482 188.706 1.00 0.00 174 LEU B O 1
ATOM 2638 N N . PRO A 1 175 ? 194.604 176.258 190.865 1.00 0.00 175 PRO B N 1
ATOM 2639 C CA . PRO A 1 175 ? 193.189 176.502 190.654 1.00 0.00 175 PRO B CA 1
ATOM 2640 C C . PRO A 1 175 ? 192.966 177.959 190.256 1.00 0.00 175 PRO B C 1
ATOM 2641 O O . PRO A 1 175 ? 193.553 178.868 190.831 1.00 0.00 175 PRO B O 1
ATOM 2652 N N . GLN A 1 176 ? 192.113 178.187 189.264 1.00 0.00 176 GLN B N 1
ATOM 2653 C CA . GLN A 1 176 ? 192.093 179.430 188.499 1.00 0.00 176 GLN B CA 1
ATOM 2654 C C . GLN A 1 176 ? 191.975 180.726 189.308 1.00 0.00 176 GLN B C 1
ATOM 2655 O O . GLN A 1 176 ? 192.657 181.696 188.991 1.00 0.00 176 GLN B O 1
ATOM 2669 N N . SER A 1 177 ? 191.143 180.797 190.344 1.00 0.00 177 SER B N 1
ATOM 2670 C CA . SER A 1 177 ? 190.982 182.036 191.122 1.00 0.00 177 SER B CA 1
ATOM 2671 C C . SER A 1 177 ? 192.181 182.372 192.015 1.00 0.00 177 SER B C 1
ATOM 2672 O O . SER A 1 177 ? 192.375 183.530 192.382 1.00 0.00 177 SER B O 1
ATOM 2680 N N . TYR A 1 178 ? 193.032 181.397 192.330 1.00 0.00 178 TYR B N 1
ATOM 2681 C CA . TYR A 1 178 ? 194.152 181.589 193.247 1.00 0.00 178 TYR B CA 1
ATOM 2682 C C . TYR A 1 178 ? 195.148 182.620 192.726 1.00 0.00 178 TYR B C 1
ATOM 2683 O O . TYR A 1 178 ? 195.687 183.400 193.504 1.00 0.00 178 TYR B O 1
ATOM 2701 N N . GLY A 1 179 ? 195.329 182.728 191.409 1.00 0.00 179 GLY B N 1
ATOM 2702 C CA . GLY A 1 179 ? 196.221 183.733 190.832 1.00 0.00 179 GLY B CA 1
ATOM 2703 C C . GLY A 1 179 ? 195.853 185.161 191.244 1.00 0.00 179 GLY B C 1
ATOM 2704 O O . GLY A 1 179 ? 196.728 185.967 191.546 1.00 0.00 179 GLY B O 1
ATOM 2708 N N . VAL A 1 180 ? 194.560 185.454 191.374 1.00 0.00 180 VAL B N 1
ATOM 2709 C CA . VAL A 1 180 ? 194.082 186.762 191.834 1.00 0.00 180 VAL B CA 1
ATOM 2710 C C . VAL A 1 180 ? 194.563 187.025 193.250 1.00 0.00 180 VAL B C 1
ATOM 2711 O O . VAL A 1 180 ? 195.196 188.040 193.526 1.00 0.00 180 VAL B O 1
ATOM 2724 N N . PHE A 1 181 ? 194.308 186.076 194.148 1.00 0.00 181 PHE B N 1
ATOM 2725 C CA . PHE A 1 181 ? 194.722 186.186 195.539 1.00 0.00 181 PHE B CA 1
ATOM 2726 C C . PHE A 1 181 ? 196.235 186.383 195.627 1.00 0.00 181 PHE B C 1
ATOM 2727 O O . PHE A 1 181 ? 196.713 187.276 196.320 1.00 0.00 181 PHE B O 1
ATOM 2744 N N . ILE A 1 182 ? 196.999 185.621 194.849 1.00 0.00 182 ILE B N 1
ATOM 2745 C CA . ILE A 1 182 ? 198.450 185.746 194.781 1.00 0.00 182 ILE B CA 1
ATOM 2746 C C . ILE A 1 182 ? 198.857 187.150 194.338 1.00 0.00 182 ILE B C 1
ATOM 2747 O O . ILE A 1 182 ? 199.605 187.810 195.053 1.00 0.00 182 ILE B O 1
ATOM 2763 N N . LYS A 1 183 ? 198.372 187.651 193.193 1.00 0.00 183 LYS B N 1
ATOM 2764 C CA . LYS A 1 183 ? 198.825 188.963 192.705 1.00 0.00 183 LYS B CA 1
ATOM 2765 C C . LYS A 1 183 ? 198.411 190.106 193.620 1.00 0.00 183 LYS B C 1
ATOM 2766 O O . LYS A 1 183 ? 199.000 191.180 193.564 1.00 0.00 183 LYS B O 1
ATOM 2785 N N . GLU A 1 184 ? 197.389 189.897 194.437 1.00 0.00 184 GLU B N 1
ATOM 2786 C CA . GLU A 1 184 ? 196.938 190.887 195.402 1.00 0.00 184 GLU B CA 1
ATOM 2787 C C . GLU A 1 184 ? 197.779 190.830 196.686 1.00 0.00 184 GLU B C 1
ATOM 2788 O O . GLU A 1 184 ? 198.123 191.863 197.254 1.00 0.00 184 GLU B O 1
ATOM 2800 N N . THR A 1 185 ? 198.156 189.636 197.136 1.00 0.00 185 THR B N 1
ATOM 2801 C CA . THR A 1 185 ? 198.929 189.447 198.368 1.00 0.00 185 THR B CA 1
ATOM 2802 C C . THR A 1 185 ? 200.433 189.626 198.215 1.00 0.00 185 THR B C 1
ATOM 2803 O O . THR A 1 185 ? 201.069 190.027 199.190 1.00 0.00 185 THR B O 1
ATOM 2814 N N . LEU A 1 186 ? 201.022 189.331 197.052 1.00 0.00 186 LEU B N 1
ATOM 2815 C CA . LEU A 1 186 ? 202.481 189.251 196.892 1.00 0.00 186 LEU B CA 1
ATOM 2816 C C . LEU A 1 186 ? 203.064 190.305 195.948 1.00 0.00 186 LEU B C 1
ATOM 2817 O O . LEU A 1 186 ? 202.496 190.664 194.921 1.00 0.00 186 LEU B O 1
ATOM 2833 N N . ASN A 1 187 ? 204.262 190.746 196.300 1.00 0.00 187 ASN B N 1
ATOM 2834 C CA . ASN A 1 187 ? 205.163 191.543 195.489 1.00 0.00 187 ASN B CA 1
ATOM 2835 C C . ASN A 1 187 ? 205.682 190.734 194.286 1.00 0.00 187 ASN B C 1
ATOM 2836 O O . ASN A 1 187 ? 205.708 189.505 194.327 1.00 0.00 187 ASN B O 1
ATOM 2847 N N . GLU A 1 188 ? 206.187 191.426 193.261 1.00 0.00 188 GLU B N 1
ATOM 2848 C CA . GLU A 1 188 ? 206.908 190.849 192.111 1.00 0.00 188 GLU B CA 1
ATOM 2849 C C . GLU A 1 188 ? 207.914 189.751 192.473 1.00 0.00 188 GLU B C 1
ATOM 2850 O O . GLU A 1 188 ? 208.011 188.733 191.790 1.00 0.00 188 GLU B O 1
ATOM 2862 N N . TYR A 1 189 ? 208.654 189.941 193.560 1.00 0.00 189 TYR B N 1
ATOM 2863 C CA . TYR A 1 189 ? 209.687 189.018 194.018 1.00 0.00 189 TYR B CA 1
ATOM 2864 C C . TYR A 1 189 ? 209.192 188.097 195.147 1.00 0.00 189 TYR B C 1
ATOM 2865 O O . TYR A 1 189 ? 209.988 187.535 195.897 1.00 0.00 189 TYR B O 1
ATOM 2883 N N . GLY A 1 190 ? 207.873 187.928 195.287 1.00 0.00 190 GLY B N 1
ATOM 2884 C CA . GLY A 1 190 ? 207.245 186.923 196.156 1.00 0.00 190 GLY B CA 1
ATOM 2885 C C . GLY A 1 190 ? 207.115 187.284 197.642 1.00 0.00 190 GLY B C 1
ATOM 2886 O O . GLY A 1 190 ? 206.621 186.477 198.430 1.00 0.00 190 GLY B O 1
ATOM 2890 N N . ILE A 1 191 ? 207.523 188.486 198.047 1.00 0.00 191 ILE B N 1
ATOM 2891 C CA . ILE A 1 191 ? 207.329 188.981 199.417 1.00 0.00 191 ILE B CA 1
ATOM 2892 C C . ILE A 1 191 ? 205.857 189.373 199.637 1.00 0.00 191 ILE B C 1
ATOM 2893 O O . ILE A 1 191 ? 205.308 190.101 198.812 1.00 0.00 191 ILE B O 1
ATOM 2909 N N . PRO A 1 192 ? 205.186 188.957 200.719 1.00 0.00 192 PRO B N 1
ATOM 2910 C CA . PRO A 1 192 ? 203.829 189.412 201.005 1.00 0.00 192 PRO B CA 1
ATOM 2911 C C . PRO A 1 192 ? 203.790 190.889 201.401 1.00 0.00 192 PRO B C 1
ATOM 2912 O O . PRO A 1 192 ? 204.722 191.383 202.029 1.00 0.00 192 PRO B O 1
ATOM 2923 N N . ILE A 1 193 ? 202.715 191.601 201.047 1.00 0.00 193 ILE B N 1
ATOM 2924 C CA . ILE A 1 193 ? 202.669 193.075 201.143 1.00 0.00 193 ILE B CA 1
ATOM 2925 C C . ILE A 1 193 ? 201.569 193.653 202.039 1.00 0.00 193 ILE B C 1
ATOM 2926 O O . ILE A 1 193 ? 201.643 194.832 202.387 1.00 0.00 193 ILE B O 1
ATOM 2942 N N . SER A 1 194 ? 200.552 192.872 202.422 1.00 0.00 194 SER B N 1
ATOM 2943 C CA . SER A 1 194 ? 199.469 193.346 203.299 1.00 0.00 194 SER B CA 1
ATOM 2944 C C . SER A 1 194 ? 198.787 192.204 204.068 1.00 0.00 194 SER B C 1
ATOM 2945 O O . SER A 1 194 ? 197.910 191.519 203.531 1.00 0.00 194 SER B O 1
ATOM 2953 N N . PRO A 1 195 ? 199.149 191.982 205.344 1.00 0.00 195 PRO B N 1
ATOM 2954 C CA . PRO A 1 195 ? 198.515 190.994 206.219 1.00 0.00 195 PRO B CA 1
ATOM 2955 C C . PRO A 1 195 ? 196.992 191.110 206.332 1.00 0.00 195 PRO B C 1
ATOM 2956 O O . PRO A 1 195 ? 196.321 190.115 206.613 1.00 0.00 195 PRO B O 1
ATOM 2967 N N . LYS A 1 196 ? 196.426 192.288 206.039 1.00 0.00 196 LYS B N 1
ATOM 2968 C CA . LYS A 1 196 ? 194.976 192.529 205.961 1.00 0.00 196 LYS B CA 1
ATOM 2969 C C . LYS A 1 196 ? 194.254 191.565 205.015 1.00 0.00 196 LYS B C 1
ATOM 2970 O O . LYS A 1 196 ? 193.082 191.274 205.225 1.00 0.00 196 LYS B O 1
ATOM 2989 N N . LEU A 1 197 ? 194.944 191.053 203.997 1.00 0.00 197 LEU B N 1
ATOM 2990 C CA . LEU A 1 197 ? 194.414 190.036 203.093 1.00 0.00 197 LEU B CA 1
ATOM 2991 C C . LEU A 1 197 ? 194.596 188.609 203.614 1.00 0.00 197 LEU B C 1
ATOM 2992 O O . LEU A 1 197 ? 193.852 187.720 203.214 1.00 0.00 197 LEU B O 1
ATOM 3008 N N . PHE A 1 198 ? 195.590 188.361 204.460 1.00 0.00 198 PHE B N 1
ATOM 3009 C CA . PHE A 1 198 ? 195.880 187.022 204.961 1.00 0.00 198 PHE B CA 1
ATOM 3010 C C . PHE A 1 198 ? 194.961 186.642 206.110 1.00 0.00 198 PHE B C 1
ATOM 3011 O O . PHE A 1 198 ? 194.385 185.560 206.102 1.00 0.00 198 PHE B O 1
ATOM 3028 N N . ASN A 1 199 ? 194.830 187.500 207.115 1.00 0.00 199 ASN B N 1
ATOM 3029 C CA . ASN A 1 199 ? 194.087 187.155 208.325 1.00 0.00 199 ASN B CA 1
ATOM 3030 C C . ASN A 1 199 ? 192.578 187.052 208.051 1.00 0.00 199 ASN B C 1
ATOM 3031 O O . ASN A 1 199 ? 192.049 187.695 207.146 1.00 0.00 199 ASN B O 1
ATOM 3042 N N . GLY A 1 200 ? 191.859 186.266 208.846 1.00 0.00 200 GLY B N 1
ATOM 3043 C CA . GLY A 1 200 ? 190.412 186.110 208.687 1.00 0.00 200 GLY B CA 1
ATOM 3044 C C . GLY A 1 200 ? 190.019 185.516 207.334 1.00 0.00 200 GLY B C 1
ATOM 3045 O O . GLY A 1 200 ? 190.807 184.806 206.712 1.00 0.00 200 GLY B O 1
ATOM 3049 N N . TYR A 1 201 ? 188.787 185.772 206.897 1.00 0.00 201 TYR B N 1
ATOM 3050 C CA . TYR A 1 201 ? 188.215 185.197 205.674 1.00 0.00 201 TYR B CA 1
ATOM 3051 C C . TYR A 1 201 ? 188.182 186.205 204.534 1.00 0.00 201 TYR B C 1
ATOM 3052 O O . TYR A 1 201 ? 187.637 187.290 204.693 1.00 0.00 201 TYR B O 1
ATOM 3070 N N . VAL A 1 202 ? 188.670 185.823 203.363 1.00 0.00 202 VAL B N 1
ATOM 3071 C CA . VAL A 1 202 ? 188.519 186.557 202.105 1.00 0.00 202 VAL B CA 1
ATOM 3072 C C . VAL A 1 202 ? 187.846 185.647 201.100 1.00 0.00 202 VAL B C 1
ATOM 3073 O O . VAL A 1 202 ? 188.110 184.449 201.086 1.00 0.00 202 VAL B O 1
ATOM 3086 N N . VAL A 1 203 ? 187.004 186.187 200.231 1.00 0.00 203 VAL B N 1
ATOM 3087 C CA . VAL A 1 203 ? 186.429 185.434 199.109 1.00 0.00 203 VAL B CA 1
ATOM 3088 C C . VAL A 1 203 ? 186.934 186.020 197.814 1.00 0.00 203 VAL B C 1
ATOM 3089 O O . VAL A 1 203 ? 187.080 187.229 197.701 1.00 0.00 203 VAL B O 1
ATOM 3102 N N . VAL A 1 204 ? 187.228 185.183 196.832 1.00 0.00 204 VAL B N 1
ATOM 3103 C CA . VAL A 1 204 ? 187.842 185.620 195.583 1.00 0.00 204 VAL B CA 1
ATOM 3104 C C . VAL A 1 204 ? 187.051 185.069 194.422 1.00 0.00 204 VAL B C 1
ATOM 3105 O O . VAL A 1 204 ? 186.783 183.872 194.399 1.00 0.00 204 VAL B O 1
ATOM 3118 N N . ILE A 1 205 ? 186.683 185.921 193.470 1.00 0.00 205 ILE B N 1
ATOM 3119 C CA . ILE A 1 205 ? 185.766 185.582 192.385 1.00 0.00 205 ILE B CA 1
ATOM 3120 C C . ILE A 1 205 ? 186.369 185.903 191.022 1.00 0.00 205 ILE B C 1
ATOM 3121 O O . ILE A 1 205 ? 186.655 187.063 190.731 1.00 0.00 205 ILE B O 1
ATOM 3137 N N . ASP A 1 206 ? 186.459 184.905 190.140 1.00 0.00 206 ASP B N 1
ATOM 3138 C CA . ASP A 1 206 ? 186.471 185.138 188.694 1.00 0.00 206 ASP B CA 1
ATOM 3139 C C . ASP A 1 206 ? 185.053 184.929 188.143 1.00 0.00 206 ASP B C 1
ATOM 3140 O O . ASP A 1 206 ? 184.637 183.782 187.999 1.00 0.00 206 ASP B O 1
ATOM 3149 N N . PRO A 1 207 ? 184.311 185.983 187.794 1.00 0.00 207 PRO B N 1
ATOM 3150 C CA . PRO A 1 207 ? 183.019 185.907 187.139 1.00 0.00 207 PRO B CA 1
ATOM 3151 C C . PRO A 1 207 ? 183.181 185.607 185.644 1.00 0.00 207 PRO B C 1
ATOM 3152 O O . PRO A 1 207 ? 182.756 186.382 184.799 1.00 0.00 207 PRO B O 1
ATOM 3163 N N . GLY A 1 208 ? 183.870 184.526 185.306 1.00 0.00 208 GLY B N 1
ATOM 3164 C CA . GLY A 1 208 ? 184.453 184.285 183.985 1.00 0.00 208 GLY B CA 1
ATOM 3165 C C . GLY A 1 208 ? 183.487 184.009 182.824 1.00 0.00 208 GLY B C 1
ATOM 3166 O O . GLY A 1 208 ? 182.265 184.036 182.953 1.00 0.00 208 GLY B O 1
ATOM 3170 N N . PHE A 1 209 ? 184.027 183.736 181.639 1.00 0.00 209 PHE B N 1
ATOM 3171 C CA . PHE A 1 209 ? 183.216 183.590 180.433 1.00 0.00 209 PHE B CA 1
ATOM 3172 C C . PHE A 1 209 ? 182.424 182.283 180.407 1.00 0.00 209 PHE B C 1
ATOM 3173 O O . PHE A 1 209 ? 181.196 182.305 180.355 1.00 0.00 209 PHE B O 1
ATOM 3190 N N . ARG A 1 210 ? 183.115 181.141 180.475 1.00 0.00 210 ARG B N 1
ATOM 3191 C CA . ARG A 1 210 ? 182.506 179.802 180.520 1.00 0.00 210 ARG B CA 1
ATOM 3192 C C . ARG A 1 210 ? 181.948 179.477 181.889 1.00 0.00 210 ARG B C 1
ATOM 3193 O O . ARG A 1 210 ? 180.983 178.735 181.997 1.00 0.00 210 ARG B O 1
ATOM 3214 N N . THR A 1 211 ? 182.581 179.994 182.937 1.00 0.00 211 THR B N 1
ATOM 3215 C CA . THR A 1 211 ? 182.278 179.656 184.326 1.00 0.00 211 THR B CA 1
ATOM 3216 C C . THR A 1 211 ? 182.603 180.809 185.252 1.00 0.00 211 THR B C 1
ATOM 3217 O O . THR A 1 211 ? 183.568 181.531 185.019 1.00 0.00 211 THR B O 1
ATOM 3228 N N . THR A 1 212 ? 181.851 180.941 186.336 1.00 0.00 212 THR B N 1
ATOM 3229 C CA . THR A 1 212 ? 182.216 181.811 187.440 1.00 0.00 212 THR B CA 1
ATOM 3230 C C . THR A 1 212 ? 182.772 180.970 188.564 1.00 0.00 212 THR B C 1
ATOM 3231 O O . THR A 1 212 ? 182.089 180.103 189.096 1.00 0.00 212 THR B O 1
ATOM 3242 N N . ASP A 1 213 ? 183.999 181.244 188.965 1.00 0.00 213 ASP B N 1
ATOM 3243 C CA . ASP A 1 213 ? 184.719 180.425 189.924 1.00 0.00 213 ASP B CA 1
ATOM 3244 C C . ASP A 1 213 ? 185.049 181.208 191.177 1.00 0.00 213 ASP B C 1
ATOM 3245 O O . ASP A 1 213 ? 185.447 182.369 191.105 1.00 0.00 213 ASP B O 1
ATOM 3254 N N . VAL A 1 214 ? 184.889 180.559 192.327 1.00 0.00 214 VAL B N 1
ATOM 3255 C CA . VAL A 1 214 ? 184.916 181.205 193.635 1.00 0.00 214 VAL B CA 1
ATOM 3256 C C . VAL A 1 214 ? 185.723 180.381 194.603 1.00 0.00 214 VAL B C 1
ATOM 3257 O O . VAL A 1 214 ? 185.475 179.191 194.745 1.00 0.00 214 VAL B O 1
ATOM 3270 N N . ALA A 1 215 ? 186.647 181.001 195.325 1.00 0.00 215 ALA B N 1
ATOM 3271 C CA . ALA A 1 215 ? 187.413 180.322 196.357 1.00 0.00 215 ALA B CA 1
ATOM 3272 C C . ALA A 1 215 ? 187.519 181.157 197.622 1.00 0.00 215 ALA B C 1
ATOM 3273 O O . ALA A 1 215 ? 187.745 182.365 197.564 1.00 0.00 215 ALA B O 1
ATOM 3280 N N . THR A 1 216 ? 187.389 180.495 198.766 1.00 0.00 216 THR B N 1
ATOM 3281 C CA . THR A 1 216 ? 187.459 181.142 200.073 1.00 0.00 216 THR B CA 1
ATOM 3282 C C . THR A 1 216 ? 188.843 180.967 200.646 1.00 0.00 216 THR B C 1
ATOM 3283 O O . THR A 1 216 ? 189.293 179.844 200.824 1.00 0.00 216 THR B O 1
ATOM 3294 N N . PHE A 1 217 ? 189.512 182.049 200.991 1.00 0.00 217 PHE B N 1
ATOM 3295 C CA . PHE A 1 217 ? 190.812 182.004 201.627 1.00 0.00 217 PHE B CA 1
ATOM 3296 C C . PHE A 1 217 ? 190.637 182.332 203.097 1.00 0.00 217 PHE B C 1
ATOM 3297 O O . PHE A 1 217 ? 190.110 183.387 203.432 1.00 0.00 217 PHE B O 1
ATOM 3314 N N . TYR A 1 218 ? 191.057 181.431 203.977 1.00 0.00 218 TYR B N 1
ATOM 3315 C CA . TYR A 1 218 ? 190.967 181.602 205.419 1.00 0.00 218 TYR B CA 1
ATOM 3316 C C . TYR A 1 218 ? 192.364 181.589 206.000 1.00 0.00 218 TYR B C 1
ATOM 3317 O O . TYR A 1 218 ? 193.109 180.638 205.785 1.00 0.00 218 TYR B O 1
ATOM 3335 N N . ASP A 1 219 ? 192.741 182.646 206.712 1.00 0.00 219 ASP B N 1
ATOM 3336 C CA . ASP A 1 219 ? 194.048 182.757 207.370 1.00 0.00 219 ASP B CA 1
ATOM 3337 C C . ASP A 1 219 ? 195.255 182.626 206.404 1.00 0.00 219 ASP B C 1
ATOM 3338 O O . ASP A 1 219 ? 196.369 182.283 206.801 1.00 0.00 219 ASP B O 1
ATOM 3347 N N . GLY A 1 220 ? 195.025 182.873 205.109 1.00 0.00 220 GLY B N 1
ATOM 3348 C CA . GLY A 1 220 ? 195.998 182.754 204.027 1.00 0.00 220 GLY B CA 1
ATOM 3349 C C . GLY A 1 220 ? 195.898 181.472 203.196 1.00 0.00 220 GLY B C 1
ATOM 3350 O O . GLY A 1 220 ? 196.616 181.346 202.206 1.00 0.00 220 GLY B O 1
ATOM 3354 N N . VAL A 1 221 ? 195.032 180.524 203.552 1.00 0.00 221 VAL B N 1
ATOM 3355 C CA . VAL A 1 221 ? 194.919 179.206 202.899 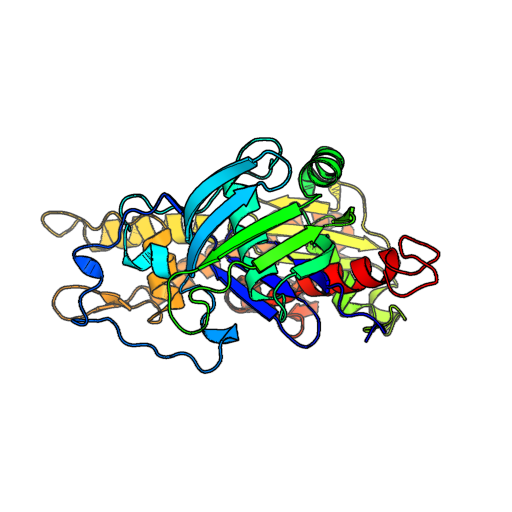1.00 0.00 221 VAL B CA 1
ATOM 3356 C C . VAL A 1 221 ? 193.629 179.089 202.089 1.00 0.00 221 VAL B C 1
ATOM 3357 O O . VAL A 1 221 ? 192.558 179.396 202.604 1.00 0.00 221 VAL B O 1
ATOM 3370 N N . MET A 1 222 ? 193.686 178.617 200.839 1.00 0.00 222 MET B N 1
ATOM 3371 C CA . MET A 1 222 ? 192.467 178.316 200.084 1.00 0.00 222 MET B CA 1
ATOM 3372 C C . MET A 1 222 ? 191.722 177.146 200.735 1.00 0.00 222 MET B C 1
ATOM 3373 O O . MET A 1 222 ? 192.274 176.054 200.849 1.00 0.00 222 MET B O 1
ATOM 3387 N N . LEU A 1 223 ? 190.473 177.333 201.145 1.00 0.00 223 LEU B N 1
ATOM 3388 C CA . LEU A 1 223 ? 189.681 176.261 201.729 1.00 0.00 223 LEU B CA 1
ATOM 3389 C C . LEU A 1 223 ? 189.209 175.233 200.706 1.00 0.00 223 LEU B C 1
ATOM 3390 O O . LEU A 1 223 ? 189.030 175.532 199.530 1.00 0.00 223 LEU B O 1
ATOM 3406 N N . ASP A 1 224 ? 188.975 174.024 201.204 1.00 0.00 224 ASP B N 1
ATOM 3407 C CA . ASP A 1 224 ? 188.637 172.810 200.458 1.00 0.00 224 ASP B CA 1
ATOM 3408 C C . ASP A 1 224 ? 187.211 172.797 199.855 1.00 0.00 224 ASP B C 1
ATOM 3409 O O . ASP A 1 224 ? 186.354 173.587 200.256 1.00 0.00 224 ASP B O 1
ATOM 3418 N N . PRO A 1 225 ? 186.934 171.914 198.876 1.00 0.00 225 PRO B N 1
ATOM 3419 C CA . PRO A 1 225 ? 185.937 172.109 197.831 1.00 0.00 225 PRO B CA 1
ATOM 3420 C C . PRO A 1 225 ? 184.549 172.633 198.183 1.00 0.00 225 PRO B C 1
ATOM 3421 O O . PRO A 1 225 ? 184.097 173.539 197.489 1.00 0.00 225 PRO B O 1
ATOM 3432 N N . PRO A 1 226 ? 183.832 172.185 199.222 1.00 0.00 226 PRO B N 1
ATOM 3433 C CA . PRO A 1 226 ? 182.513 172.750 199.494 1.00 0.00 226 PRO B CA 1
ATOM 3434 C C . PRO A 1 226 ? 182.567 174.249 199.843 1.00 0.00 226 PRO B C 1
ATOM 3435 O O . PRO A 1 226 ? 181.548 174.927 199.799 1.00 0.00 226 PRO B O 1
ATOM 3446 N N . ASN A 1 227 ? 183.747 174.795 200.132 1.00 0.00 227 ASN B N 1
ATOM 3447 C CA . ASN A 1 227 ? 183.986 176.215 200.357 1.00 0.00 227 ASN B CA 1
ATOM 3448 C C . ASN A 1 227 ? 184.625 176.935 199.151 1.00 0.00 227 ASN B C 1
ATOM 3449 O O . ASN A 1 227 ? 184.756 178.157 199.181 1.00 0.00 227 ASN B O 1
ATOM 3460 N N . SER A 1 228 ? 185.059 176.207 198.117 1.00 0.00 228 SER B N 1
ATOM 3461 C CA . SER A 1 228 ? 185.783 176.754 196.963 1.00 0.00 228 SER B CA 1
ATOM 3462 C C . SER A 1 228 ? 185.485 175.931 195.717 1.00 0.00 228 SER B C 1
ATOM 3463 O O . SER A 1 228 ? 185.899 174.784 195.603 1.00 0.00 228 SER B O 1
ATOM 3471 N N . PHE A 1 229 ? 184.737 176.506 194.791 1.00 0.00 229 PHE B N 1
ATOM 3472 C CA . PHE A 1 229 ? 183.869 175.801 193.866 1.00 0.00 229 PHE B CA 1
ATOM 3473 C C . PHE A 1 229 ? 183.710 176.600 192.569 1.00 0.00 229 PHE B C 1
ATOM 3474 O O . PHE A 1 229 ? 184.450 177.539 192.282 1.00 0.00 229 PHE B O 1
ATOM 3491 N N . SER A 1 230 ? 182.774 176.195 191.726 1.00 0.00 230 SER B N 1
ATOM 3492 C CA . SER A 1 230 ? 182.654 176.724 190.376 1.00 0.00 230 SER B CA 1
ATOM 3493 C C . SER A 1 230 ? 181.207 176.700 189.909 1.00 0.00 230 SER B C 1
ATOM 3494 O O . SER A 1 230 ? 180.438 175.847 190.338 1.00 0.00 230 SER B O 1
ATOM 3502 N N . ILE A 1 231 ? 180.815 177.646 189.067 1.00 0.00 231 ILE B N 1
ATOM 3503 C CA . ILE A 1 231 ? 179.418 177.946 188.785 1.00 0.00 231 ILE B CA 1
ATOM 3504 C C . ILE A 1 231 ? 179.228 178.111 187.277 1.00 0.00 231 ILE B C 1
ATOM 3505 O O . ILE A 1 231 ? 179.854 178.959 186.652 1.00 0.00 231 ILE B O 1
ATOM 3521 N N . GLU A 1 232 ? 178.302 177.371 186.675 1.00 0.00 232 GLU B N 1
ATOM 3522 C CA . GLU A 1 232 ? 178.131 177.366 185.217 1.00 0.00 232 GLU B CA 1
ATOM 3523 C C . GLU A 1 232 ? 177.674 178.709 184.624 1.00 0.00 232 GLU B C 1
ATOM 3524 O O . GLU A 1 232 ? 177.846 178.964 183.433 1.00 0.00 232 GLU B O 1
ATOM 3536 N N . LYS A 1 233 ? 177.106 179.596 185.438 1.00 0.00 233 LYS B N 1
ATOM 3537 C CA . LYS A 1 233 ? 176.732 180.946 185.022 1.00 0.00 233 LYS B CA 1
ATOM 3538 C C . LYS A 1 233 ? 177.974 181.819 184.876 1.00 0.00 233 LYS B C 1
ATOM 3539 O O . LYS A 1 233 ? 178.328 182.599 185.755 1.00 0.00 233 LYS B O 1
ATOM 3558 N N . GLY A 1 234 ? 178.656 181.668 183.751 1.00 0.00 234 GLY B N 1
ATOM 3559 C CA . GLY A 1 234 ? 179.608 182.641 183.223 1.00 0.00 234 GLY B CA 1
ATOM 3560 C C . GLY A 1 234 ? 178.948 183.601 182.234 1.00 0.00 234 GLY B C 1
ATOM 3561 O O . GLY A 1 234 ? 177.781 183.438 181.888 1.00 0.00 234 GLY B O 1
ATOM 3565 N N . LEU A 1 235 ? 179.684 184.586 181.730 1.00 0.00 235 LEU B N 1
ATOM 3566 C CA . LEU A 1 235 ? 179.172 185.572 180.770 1.00 0.00 235 LEU B CA 1
ATOM 3567 C C . LEU A 1 235 ? 178.464 184.906 179.579 1.00 0.00 235 LEU B C 1
ATOM 3568 O O . LEU A 1 235 ? 177.441 185.389 179.105 1.00 0.00 235 LEU B O 1
ATOM 3584 N N . LYS A 1 236 ? 178.941 183.746 179.116 1.00 0.00 236 LYS B N 1
ATOM 3585 C CA . LYS A 1 236 ? 178.346 183.040 177.972 1.00 0.00 236 LYS B CA 1
ATOM 3586 C C . LYS A 1 236 ? 176.886 182.697 178.201 1.00 0.00 236 LYS B C 1
ATOM 3587 O O . LYS A 1 236 ? 176.088 182.724 177.267 1.00 0.00 236 LYS B O 1
ATOM 3606 N N . TRP A 1 237 ? 176.494 182.432 179.440 1.00 0.00 237 TRP B N 1
ATOM 3607 C CA . TRP A 1 237 ? 175.086 182.258 179.757 1.00 0.00 237 TRP B CA 1
ATOM 3608 C C . TRP A 1 237 ? 174.294 183.553 179.565 1.00 0.00 237 TRP B C 1
ATOM 3609 O O . TRP A 1 237 ? 173.199 183.514 179.015 1.00 0.00 237 TRP B O 1
ATOM 3630 N N . ALA A 1 238 ? 174.855 184.714 179.901 1.00 0.00 238 ALA B N 1
ATOM 3631 C CA . ALA A 1 238 ? 174.200 185.990 179.627 1.00 0.00 238 ALA B CA 1
ATOM 3632 C C . ALA A 1 238 ? 174.070 186.251 178.122 1.00 0.00 238 ALA B C 1
ATOM 3633 O O . ALA A 1 238 ? 172.986 186.595 177.660 1.00 0.00 238 ALA B O 1
ATOM 3640 N N . TYR A 1 239 ? 175.112 186.009 177.322 1.00 0.00 239 TYR B N 1
ATOM 3641 C CA . TYR A 1 239 ? 174.970 186.093 175.866 1.00 0.00 239 TYR B CA 1
ATOM 3642 C C . TYR A 1 239 ? 173.925 185.131 175.322 1.00 0.00 239 TYR B C 1
ATOM 3643 O O . TYR A 1 239 ? 173.187 185.498 174.418 1.00 0.00 239 TYR B O 1
ATOM 3661 N N . THR A 1 240 ? 173.776 183.938 175.887 1.00 0.00 240 THR B N 1
ATOM 3662 C CA . THR A 1 240 ? 172.689 183.047 175.466 1.00 0.00 240 THR B CA 1
ATOM 3663 C C . THR A 1 240 ? 171.323 183.685 175.732 1.00 0.00 240 THR B C 1
ATOM 3664 O O . THR A 1 240 ? 170.422 183.583 174.907 1.00 0.00 240 THR B O 1
ATOM 3675 N N . GLY A 1 241 ? 171.173 184.444 176.815 1.00 0.00 241 GLY B N 1
ATOM 3676 C CA . GLY A 1 241 ? 169.983 185.260 177.036 1.00 0.00 241 GLY B CA 1
ATOM 3677 C C . GLY A 1 241 ? 169.854 186.404 176.029 1.00 0.00 241 GLY B C 1
ATOM 3678 O O . GLY A 1 241 ? 168.792 186.585 175.436 1.00 0.00 241 GLY B O 1
ATOM 3682 N N . VAL A 1 242 ? 170.925 187.158 175.775 1.00 0.00 242 VAL B N 1
ATOM 3683 C CA . VAL A 1 242 ? 170.877 188.265 174.814 1.00 0.00 242 VAL B CA 1
ATOM 3684 C C . VAL A 1 242 ? 170.512 187.760 173.431 1.00 0.00 242 VAL B C 1
ATOM 3685 O O . VAL A 1 242 ? 169.722 188.393 172.748 1.00 0.00 242 VAL B O 1
ATOM 3698 N N . ALA A 1 243 ? 171.009 186.600 173.024 1.00 0.00 243 ALA B N 1
ATOM 3699 C CA . ALA A 1 243 ? 170.654 186.010 171.744 1.00 0.00 243 ALA B CA 1
ATOM 3700 C C . ALA A 1 243 ? 169.150 185.753 171.628 1.00 0.00 243 ALA B C 1
ATOM 3701 O O . ALA A 1 243 ? 168.550 186.117 170.622 1.00 0.00 243 ALA B O 1
ATOM 3708 N N . GLU A 1 244 ? 168.505 185.183 172.647 1.00 0.00 244 GLU B N 1
ATOM 3709 C CA . GLU A 1 244 ? 167.055 184.970 172.603 1.00 0.00 244 GLU B CA 1
ATOM 3710 C C . GLU A 1 244 ? 166.272 186.282 172.583 1.00 0.00 244 GLU B C 1
ATOM 3711 O O . GLU A 1 244 ? 165.287 186.402 171.863 1.00 0.00 244 GLU B O 1
ATOM 3723 N N . GLN A 1 245 ? 166.729 187.303 173.300 1.00 0.00 245 GLN B N 1
ATOM 3724 C CA . GLN A 1 245 ? 166.119 188.626 173.244 1.00 0.00 245 GLN B CA 1
ATOM 3725 C C . GLN A 1 245 ? 166.341 189.316 171.896 1.00 0.00 245 GLN B C 1
ATOM 3726 O O . GLN A 1 245 ? 165.433 189.955 171.381 1.00 0.00 245 GLN B O 1
ATOM 3740 N N . LEU A 1 246 ? 167.502 189.162 171.265 1.00 0.00 246 LEU B N 1
ATOM 3741 C CA . LEU A 1 246 ? 167.751 189.692 169.930 1.00 0.00 246 LEU B CA 1
ATOM 3742 C C . LEU A 1 246 ? 166.918 188.955 168.882 1.00 0.00 246 LEU B C 1
ATOM 3743 O O . LEU A 1 246 ? 166.348 189.568 167.980 1.00 0.00 246 LEU B O 1
ATOM 3759 N N . LYS A 1 247 ? 166.765 187.641 169.028 1.00 0.00 247 LYS B N 1
ATOM 3760 C CA . LYS A 1 247 ? 165.848 186.872 168.200 1.00 0.00 247 LYS B CA 1
ATOM 3761 C C . LYS A 1 247 ? 164.426 187.388 168.370 1.00 0.00 247 LYS B C 1
ATOM 3762 O O . LYS A 1 247 ? 163.801 187.766 167.389 1.00 0.00 247 LYS B O 1
ATOM 3781 N N . GLU A 1 248 ? 163.917 187.535 169.586 1.00 0.00 248 GLU B N 1
ATOM 3782 C CA . GLU A 1 248 ? 162.571 188.083 169.806 1.00 0.00 248 GLU B CA 1
ATOM 3783 C C . GLU A 1 248 ? 162.429 189.579 169.475 1.00 0.00 248 GLU B C 1
ATOM 3784 O O . GLU A 1 248 ? 161.309 190.056 169.332 1.00 0.00 248 GLU B O 1
ATOM 3796 N N . MET A 1 249 ? 163.519 190.321 169.271 1.00 0.00 249 MET B N 1
ATOM 3797 C CA . MET A 1 249 ? 163.506 191.660 168.660 1.00 0.00 249 MET B CA 1
ATOM 3798 C C . MET A 1 249 ? 163.516 191.640 167.124 1.00 0.00 249 MET B C 1
ATOM 3799 O O . MET A 1 249 ? 163.355 192.687 166.504 1.00 0.00 249 MET B O 1
ATOM 3813 N N . THR A 1 250 ? 163.682 190.479 166.486 1.00 0.00 250 THR B N 1
ATOM 3814 C CA . THR A 1 250 ? 163.711 190.340 165.016 1.00 0.00 250 THR B CA 1
ATOM 3815 C C . THR A 1 250 ? 162.835 189.212 164.463 1.00 0.00 250 THR B C 1
ATOM 3816 O O . THR A 1 250 ? 162.698 189.080 163.254 1.00 0.00 250 THR B O 1
ATOM 3827 N N . ILE A 1 251 ? 162.132 188.468 165.313 1.00 0.00 251 ILE B N 1
ATOM 3828 C CA . ILE A 1 251 ? 161.069 187.526 164.938 1.00 0.00 251 ILE B CA 1
ATOM 3829 C C . ILE A 1 251 ? 159.922 188.210 164.183 1.00 0.00 251 ILE B C 1
ATOM 3830 O O . ILE A 1 251 ? 159.231 187.581 163.389 1.00 0.00 251 ILE B O 1
ATOM 3846 N N . ASN A 1 252 ? 159.751 189.515 164.395 1.00 0.00 252 ASN B N 1
ATOM 3847 C CA . ASN A 1 252 ? 158.797 190.356 163.671 1.00 0.00 252 ASN B CA 1
ATOM 3848 C C . ASN A 1 252 ? 159.190 190.555 162.192 1.00 0.00 252 ASN B C 1
ATOM 3849 O O . ASN A 1 252 ? 158.350 190.937 161.376 1.00 0.00 252 ASN B O 1
ATOM 3860 N N . HIS A 1 253 ? 160.460 190.314 161.845 1.00 0.00 253 HIS B N 1
ATOM 3861 C CA . HIS A 1 253 ? 160.989 190.315 160.481 1.00 0.00 253 HIS B CA 1
ATOM 3862 C C . HIS A 1 253 ? 160.823 188.940 159.808 1.00 0.00 253 HIS B C 1
ATOM 3863 O O . HIS A 1 253 ? 160.576 187.936 160.471 1.00 0.00 253 HIS B O 1
ATOM 3877 N N . ALA A 1 254 ? 160.950 188.867 158.485 1.00 0.00 254 ALA B N 1
ATOM 3878 C CA . ALA A 1 254 ? 160.702 187.654 157.705 1.00 0.00 254 ALA B CA 1
ATOM 3879 C C . ALA A 1 254 ? 161.708 186.520 157.963 1.00 0.00 254 ALA B C 1
ATOM 3880 O O . ALA A 1 254 ? 161.383 185.354 157.741 1.00 0.00 254 ALA B O 1
ATOM 3887 N N . ASN A 1 255 ? 162.916 186.835 158.430 1.00 0.00 255 ASN B N 1
ATOM 3888 C CA . ASN A 1 255 ? 163.942 185.849 158.771 1.00 0.00 255 ASN B CA 1
ATOM 3889 C C . ASN A 1 255 ? 164.792 186.378 159.944 1.00 0.00 255 ASN B C 1
ATOM 3890 O O . ASN A 1 255 ? 165.497 187.376 159.772 1.00 0.00 255 ASN B O 1
ATOM 3901 N N . PRO A 1 256 ? 164.696 185.793 161.152 1.00 0.00 256 PRO B N 1
ATOM 3902 C CA . PRO A 1 256 ? 165.205 186.406 162.374 1.00 0.00 256 PRO B CA 1
ATOM 3903 C C . PRO A 1 256 ? 166.719 186.266 162.516 1.00 0.00 256 PRO B C 1
ATOM 3904 O O . PRO A 1 256 ? 167.326 185.345 161.974 1.00 0.00 256 PRO B O 1
ATOM 3915 N N . ILE A 1 257 ? 167.328 187.147 163.308 1.00 0.00 257 ILE B N 1
ATOM 3916 C CA . ILE A 1 257 ? 168.741 187.034 163.685 1.00 0.00 257 ILE B CA 1
ATOM 3917 C C . ILE A 1 257 ? 168.946 185.775 164.535 1.00 0.00 257 ILE B C 1
ATOM 3918 O O . ILE A 1 257 ? 168.144 185.472 165.413 1.00 0.00 257 ILE B O 1
ATOM 3934 N N . GLU A 1 258 ? 170.026 185.037 164.284 1.00 0.00 258 GLU B N 1
ATOM 3935 C CA . GLU A 1 258 ? 170.292 183.724 164.889 1.00 0.00 258 GLU B CA 1
ATOM 3936 C C . GLU A 1 258 ? 171.747 183.592 165.363 1.00 0.00 258 GLU B C 1
ATOM 3937 O O . GLU A 1 258 ? 172.388 182.557 165.190 1.00 0.00 258 GLU B O 1
ATOM 3949 N N . THR A 1 259 ? 172.309 184.660 165.933 1.00 0.00 259 THR B N 1
ATOM 3950 C CA . THR A 1 259 ? 173.715 184.701 166.355 1.00 0.00 259 THR B CA 1
ATOM 3951 C C . THR A 1 259 ? 174.040 183.658 167.409 1.00 0.00 259 THR B C 1
ATOM 3952 O O . THR A 1 259 ? 173.420 183.612 168.475 1.00 0.00 259 THR B O 1
ATOM 3963 N N . ASP A 1 260 ? 175.106 182.906 167.178 1.00 0.00 260 ASP B N 1
ATOM 3964 C CA . ASP A 1 260 ? 175.888 182.318 168.252 1.00 0.00 260 ASP B CA 1
ATOM 3965 C C . ASP A 1 260 ? 176.599 183.429 169.051 1.00 0.00 260 ASP B C 1
ATOM 3966 O O . ASP A 1 260 ? 176.802 184.549 168.577 1.00 0.00 260 ASP B O 1
ATOM 3975 N N . ASP A 1 261 ? 176.995 183.115 170.279 1.00 0.00 261 ASP B N 1
ATOM 3976 C CA . ASP A 1 261 ? 177.660 184.035 171.208 1.00 0.00 261 ASP B CA 1
ATOM 3977 C C . ASP A 1 261 ? 178.808 184.850 170.594 1.00 0.00 261 ASP B C 1
ATOM 3978 O O . ASP A 1 261 ? 178.925 186.042 170.856 1.00 0.00 261 ASP B O 1
ATOM 3987 N N . LYS A 1 262 ? 179.619 184.238 169.740 1.00 0.00 262 LYS B N 1
ATOM 3988 C CA . LYS A 1 262 ? 180.793 184.831 169.105 1.00 0.00 262 LYS B CA 1
ATOM 3989 C C . LYS A 1 262 ? 180.508 186.187 168.471 1.00 0.00 262 LYS B C 1
ATOM 3990 O O . LYS A 1 262 ? 181.286 187.120 168.630 1.00 0.00 262 LYS B O 1
ATOM 4009 N N . GLU A 1 263 ? 179.385 186.335 167.777 1.00 0.00 263 GLU B N 1
ATOM 4010 C CA . GLU A 1 263 ? 179.035 187.626 167.199 1.00 0.00 263 GLU B CA 1
ATOM 4011 C C . GLU A 1 263 ? 178.626 188.636 168.264 1.00 0.00 263 GLU B C 1
ATOM 4012 O O . GLU A 1 263 ? 178.930 189.816 168.124 1.00 0.00 263 GLU B O 1
ATOM 4024 N N . LEU A 1 264 ? 177.958 188.223 169.336 1.00 0.00 264 LEU B N 1
ATOM 4025 C CA . LEU A 1 264 ? 177.640 189.161 170.401 1.00 0.00 264 LEU B CA 1
ATOM 4026 C C . LEU A 1 264 ? 178.924 189.613 171.092 1.00 0.00 264 LEU B C 1
ATOM 4027 O O . LEU A 1 264 ? 179.145 190.805 171.274 1.00 0.00 264 LEU B O 1
ATOM 4043 N N . ASP A 1 265 ? 179.824 188.681 171.380 1.00 0.00 265 ASP B N 1
ATOM 4044 C CA . ASP A 1 265 ? 181.129 188.990 171.940 1.00 0.00 265 ASP B CA 1
ATOM 4045 C C . ASP A 1 265 ? 181.908 189.977 171.063 1.00 0.00 265 ASP B C 1
ATOM 4046 O O . ASP A 1 265 ? 182.417 190.977 171.566 1.00 0.00 265 ASP B O 1
ATOM 4055 N N . LYS A 1 266 ? 181.923 189.756 169.740 1.00 0.00 266 LYS B N 1
ATOM 4056 C CA . LYS A 1 266 ? 182.455 190.716 168.770 1.00 0.00 266 LYS B CA 1
ATOM 4057 C C . LYS A 1 266 ? 181.793 192.073 168.946 1.00 0.00 266 LYS B C 1
ATOM 4058 O O . LYS A 1 266 ? 182.481 193.080 169.033 1.00 0.00 266 LYS B O 1
ATOM 4077 N N . VAL A 1 267 ? 180.470 192.120 169.009 1.00 0.00 267 VAL B N 1
ATOM 4078 C CA . VAL A 1 267 ? 179.719 193.365 169.102 1.00 0.00 267 VAL B CA 1
ATOM 4079 C C . VAL A 1 267 ? 179.984 194.123 170.399 1.00 0.00 267 VAL B C 1
ATOM 4080 O O . VAL A 1 267 ? 180.076 195.349 170.373 1.00 0.00 267 VAL B O 1
ATOM 4093 N N . PHE A 1 268 ? 180.200 193.456 171.527 1.00 0.00 268 PHE B N 1
ATOM 4094 C CA . PHE A 1 268 ? 180.631 194.159 172.735 1.00 0.00 268 PHE B CA 1
ATOM 4095 C C . PHE A 1 268 ? 182.123 194.525 172.721 1.00 0.00 268 PHE B C 1
ATOM 4096 O O . PHE A 1 268 ? 182.477 195.600 173.194 1.00 0.00 268 PHE B O 1
ATOM 4113 N N . ARG A 1 269 ? 183.004 193.705 172.140 1.00 0.00 269 ARG B N 1
ATOM 4114 C CA . ARG A 1 269 ? 184.431 194.035 171.995 1.00 0.00 269 ARG B CA 1
ATOM 4115 C C . ARG A 1 269 ? 184.660 195.222 171.062 1.00 0.00 269 ARG B C 1
ATOM 4116 O O . ARG A 1 269 ? 185.337 196.175 171.433 1.00 0.00 269 ARG B O 1
ATOM 4137 N N . VAL A 1 270 ? 184.155 195.142 169.836 1.00 0.00 270 VAL B N 1
ATOM 4138 C CA . VAL A 1 270 ? 184.565 196.010 168.729 1.00 0.00 270 VAL B CA 1
ATOM 4139 C C . VAL A 1 270 ? 183.832 197.339 168.747 1.00 0.00 270 VAL B C 1
ATOM 4140 O O . VAL A 1 270 ? 184.469 198.378 168.595 1.00 0.00 270 VAL B O 1
ATOM 4153 N N . ASN A 1 271 ? 182.508 197.332 168.913 1.00 0.00 271 ASN B N 1
ATOM 4154 C CA . ASN A 1 271 ? 181.676 198.514 168.680 1.00 0.00 271 ASN B CA 1
ATOM 4155 C C . ASN A 1 271 ? 180.494 198.631 169.653 1.00 0.00 271 ASN B C 1
ATOM 4156 O O . ASN A 1 271 ? 179.394 199.044 169.290 1.00 0.00 271 ASN B O 1
ATOM 4167 N N . GLU A 1 272 ? 180.753 198.315 170.920 1.00 0.00 272 GLU B N 1
ATOM 4168 C CA . GLU A 1 272 ? 179.953 198.759 172.070 1.00 0.00 272 GLU B CA 1
ATOM 4169 C C . GLU A 1 272 ? 178.449 198.464 171.958 1.00 0.00 272 GLU B C 1
ATOM 4170 O O . GLU A 1 272 ? 177.596 199.310 172.208 1.00 0.00 272 GLU B O 1
ATOM 4182 N N . GLY A 1 273 ? 178.102 197.234 171.592 1.00 0.00 273 GLY B N 1
ATOM 4183 C CA . GLY A 1 273 ? 176.730 196.742 171.705 1.00 0.00 273 GLY B CA 1
ATOM 4184 C C . GLY A 1 273 ? 175.801 197.162 170.572 1.00 0.00 273 GLY B C 1
ATOM 4185 O O . GLY A 1 273 ? 174.631 196.791 170.584 1.00 0.00 273 GLY B O 1
ATOM 4189 N N . MET A 1 274 ? 176.280 197.917 169.592 1.00 0.00 274 MET B N 1
ATOM 4190 C CA . MET A 1 274 ? 175.492 198.241 168.406 1.00 0.00 274 MET B CA 1
ATOM 4191 C C . MET A 1 274 ? 175.625 197.128 167.364 1.00 0.00 274 MET B C 1
ATOM 4192 O O . MET A 1 274 ? 176.552 197.113 166.558 1.00 0.00 274 MET B O 1
ATOM 4206 N N . TYR A 1 275 ? 174.697 196.180 167.367 1.00 0.00 275 TYR B N 1
ATOM 4207 C CA . TYR A 1 275 ? 174.649 195.145 166.340 1.00 0.00 275 TYR B CA 1
ATOM 4208 C C . TYR A 1 275 ? 174.311 195.781 164.983 1.00 0.00 275 TYR B C 1
ATOM 4209 O O . TYR A 1 275 ? 173.356 196.555 164.905 1.00 0.00 275 TYR B O 1
ATOM 4227 N N . PRO A 1 276 ? 175.063 195.506 163.912 1.00 0.00 276 PRO B N 1
ATOM 4228 C CA . PRO A 1 276 ? 174.897 196.181 162.630 1.00 0.00 276 PRO B CA 1
ATOM 4229 C C . PRO A 1 276 ? 173.701 195.645 161.837 1.00 0.00 276 PRO B C 1
ATOM 4230 O O . PRO A 1 276 ? 173.474 194.439 161.768 1.00 0.00 276 PRO B O 1
ATOM 4241 N N . TRP A 1 277 ? 172.935 196.532 161.205 1.00 0.00 277 TRP B N 1
ATOM 4242 C CA . TRP A 1 277 ? 171.662 196.198 160.558 1.00 0.00 277 TRP B CA 1
ATOM 4243 C C . TRP A 1 277 ? 171.235 197.277 159.546 1.00 0.00 277 TRP B C 1
ATOM 4244 O O . TRP A 1 277 ? 171.870 198.327 159.438 1.00 0.00 277 TRP B O 1
ATOM 4265 N N . ASN A 1 278 ? 170.158 197.057 158.789 1.00 0.00 278 ASN B N 1
ATOM 4266 C CA . ASN A 1 278 ? 169.503 198.143 158.048 1.00 0.00 278 ASN B CA 1
ATOM 4267 C C . ASN A 1 278 ? 169.117 199.294 158.989 1.00 0.00 278 ASN B C 1
ATOM 4268 O O . ASN A 1 278 ? 168.818 199.080 160.163 1.00 0.00 278 ASN B O 1
ATOM 4279 N N . ASN A 1 279 ? 169.139 200.528 158.489 1.00 0.00 279 ASN B N 1
ATOM 4280 C CA . ASN A 1 279 ? 169.109 201.742 159.320 1.00 0.00 279 ASN B CA 1
ATOM 4281 C C . ASN A 1 279 ? 170.301 201.840 160.297 1.00 0.00 279 ASN B C 1
ATOM 4282 O O . ASN A 1 279 ? 170.224 202.504 161.332 1.00 0.00 279 ASN B O 1
ATOM 4293 N N . GLY A 1 280 ? 171.419 201.190 159.977 1.00 0.00 280 GLY B N 1
ATOM 4294 C CA . GLY A 1 280 ? 172.658 201.228 160.747 1.00 0.00 280 GLY B CA 1
ATOM 4295 C C . GLY A 1 280 ? 172.700 200.255 161.924 1.00 0.00 280 GLY B C 1
ATOM 4296 O O . GLY A 1 280 ? 173.467 199.290 161.893 1.00 0.00 280 GLY B O 1
ATOM 4300 N N . ALA A 1 281 ? 171.937 200.525 162.981 1.00 0.00 281 ALA B N 1
ATOM 4301 C CA . ALA A 1 281 ? 172.185 199.925 164.290 1.00 0.00 281 ALA B CA 1
ATOM 4302 C C . ALA A 1 281 ? 170.934 199.364 164.974 1.00 0.00 281 ALA B C 1
ATOM 4303 O O . ALA A 1 281 ? 169.893 200.018 165.041 1.00 0.00 281 ALA B O 1
ATOM 4310 N N . ILE A 1 282 ? 171.098 198.192 165.584 1.00 0.00 282 ILE B N 1
ATOM 4311 C CA . ILE A 1 282 ? 170.276 197.686 166.684 1.00 0.00 282 ILE B CA 1
ATOM 4312 C C . ILE A 1 282 ? 171.123 197.843 167.944 1.00 0.00 282 ILE B C 1
ATOM 4313 O O . ILE A 1 282 ? 172.252 197.364 167.982 1.00 0.00 282 ILE B O 1
ATOM 4329 N N . ASN A 1 283 ? 170.624 198.507 168.983 1.00 0.00 283 ASN B N 1
ATOM 4330 C CA . ASN A 1 283 ? 171.399 198.702 170.204 1.00 0.00 283 ASN B CA 1
ATOM 4331 C C . ASN A 1 283 ? 171.006 197.651 171.248 1.00 0.00 283 ASN B C 1
ATOM 4332 O O . ASN A 1 283 ? 169.858 197.596 171.679 1.00 0.00 283 ASN B O 1
ATOM 4343 N N . LEU A 1 284 ? 171.958 196.811 171.651 1.00 0.00 284 LEU B N 1
ATOM 4344 C CA . LEU A 1 284 ? 171.768 195.755 172.643 1.00 0.00 284 LEU B CA 1
ATOM 4345 C C . LEU A 1 284 ? 172.004 196.201 174.083 1.00 0.00 284 LEU B C 1
ATOM 4346 O O . LEU A 1 284 ? 171.617 195.482 174.995 1.00 0.00 284 LEU B O 1
ATOM 4362 N N . ASN A 1 285 ? 172.656 197.333 174.329 1.00 0.00 285 ASN B N 1
ATOM 4363 C CA . ASN A 1 285 ? 173.096 197.666 175.683 1.00 0.00 285 ASN B CA 1
ATOM 4364 C C . ASN A 1 285 ? 171.979 197.615 176.740 1.00 0.00 285 ASN B C 1
ATOM 4365 O O . ASN A 1 285 ? 172.237 197.055 177.803 1.00 0.00 285 ASN B O 1
ATOM 4376 N N . PRO A 1 286 ? 170.742 198.074 176.475 1.00 0.00 286 PRO B N 1
ATOM 4377 C CA . PRO A 1 286 ? 169.624 197.858 177.383 1.00 0.00 286 PRO B CA 1
ATOM 4378 C C . PRO A 1 286 ? 169.420 196.382 177.729 1.00 0.00 286 PRO B C 1
ATOM 4379 O O . PRO A 1 286 ? 169.399 196.017 178.900 1.00 0.00 286 PRO B O 1
ATOM 4390 N N . VAL A 1 287 ? 169.340 195.510 176.725 1.00 0.00 287 VAL B N 1
ATOM 4391 C CA . VAL A 1 287 ? 169.158 194.071 176.919 1.00 0.00 287 VAL B CA 1
ATOM 4392 C C . VAL A 1 287 ? 170.332 193.459 177.671 1.00 0.00 287 VAL B C 1
ATOM 4393 O O . VAL A 1 287 ? 170.151 192.623 178.550 1.00 0.00 287 VAL B O 1
ATOM 4406 N N . MET A 1 288 ? 171.549 193.885 177.358 1.00 0.00 288 MET B N 1
ATOM 4407 C CA . MET A 1 288 ? 172.747 193.347 177.985 1.00 0.00 288 MET B CA 1
ATOM 4408 C C . MET A 1 288 ? 172.828 193.678 179.468 1.00 0.00 288 MET B C 1
ATOM 4409 O O . MET A 1 288 ? 173.070 192.798 180.285 1.00 0.00 288 MET B O 1
ATOM 4423 N N . GLN A 1 289 ? 172.606 194.932 179.843 1.00 0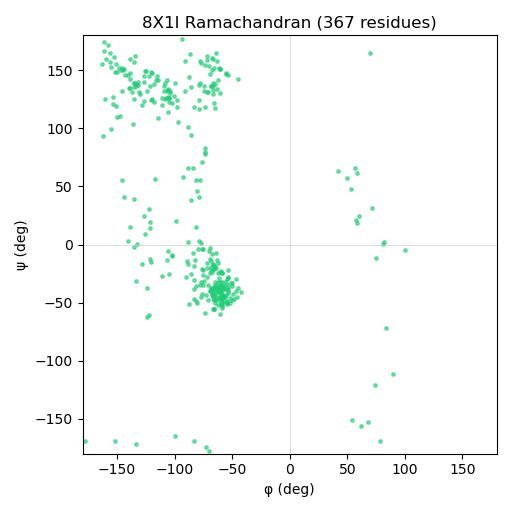.00 289 GLN B N 1
ATOM 4424 C CA . GLN A 1 289 ? 172.651 195.327 181.242 1.00 0.00 289 GLN B CA 1
ATOM 4425 C C . GLN A 1 289 ? 171.396 194.891 182.003 1.00 0.00 289 GLN B C 1
ATOM 4426 O O . GLN A 1 289 ? 171.476 194.657 183.207 1.00 0.00 289 GLN B O 1
ATOM 4440 N N . ASP A 1 290 ? 170.280 194.623 181.323 1.00 0.00 290 ASP B N 1
ATOM 4441 C CA . ASP A 1 290 ? 169.202 193.820 181.905 1.00 0.00 290 ASP B CA 1
ATOM 4442 C C . ASP A 1 290 ? 169.661 192.380 182.186 1.00 0.00 290 ASP B C 1
ATOM 4443 O O . ASP A 1 290 ? 169.392 191.857 183.265 1.00 0.00 290 ASP B O 1
ATOM 4452 N N . MET A 1 291 ? 170.414 191.741 181.287 1.00 0.00 291 MET B N 1
ATOM 4453 C CA . MET A 1 291 ? 170.967 190.409 181.549 1.00 0.00 291 MET B CA 1
ATOM 4454 C C . MET A 1 291 ? 172.015 190.412 182.652 1.00 0.00 291 MET B C 1
ATOM 4455 O O . MET A 1 291 ? 172.029 189.508 183.479 1.00 0.00 291 MET B O 1
ATOM 4469 N N . LEU A 1 292 ? 172.894 191.406 182.722 1.00 0.00 292 LEU B N 1
ATOM 4470 C CA . LEU A 1 292 ? 173.926 191.448 183.757 1.00 0.00 292 LEU B CA 1
ATOM 4471 C C . LEU A 1 292 ? 173.389 191.843 185.130 1.00 0.00 292 LEU B C 1
ATOM 4472 O O . LEU A 1 292 ? 173.959 191.432 186.134 1.00 0.00 292 LEU B O 1
ATOM 4488 N N . GLY A 1 293 ? 172.241 192.508 185.206 1.00 0.00 293 GLY B N 1
ATOM 4489 C CA . GLY A 1 293 ? 171.461 192.546 186.439 1.00 0.00 293 GLY B CA 1
ATOM 4490 C C . GLY A 1 293 ? 171.071 191.141 186.906 1.00 0.00 293 GLY B C 1
ATOM 4491 O O . GLY A 1 293 ? 171.242 190.815 188.081 1.00 0.00 293 GLY B O 1
ATOM 4495 N N . GLN A 1 294 ? 170.630 190.265 185.995 1.00 0.00 294 GLN B N 1
ATOM 4496 C CA . GLN A 1 294 ? 170.354 188.870 186.346 1.00 0.00 294 GLN B CA 1
ATOM 4497 C C . GLN A 1 294 ? 171.637 188.145 186.731 1.00 0.00 294 GLN B C 1
ATOM 4498 O O . GLN A 1 294 ? 171.726 187.624 187.833 1.00 0.00 294 GLN B O 1
ATOM 4512 N N . LEU A 1 295 ? 172.652 188.138 185.872 1.00 0.00 295 LEU B N 1
ATOM 4513 C CA . LEU A 1 295 ? 173.868 187.376 186.121 1.00 0.00 295 LEU B CA 1
ATOM 4514 C C . LEU A 1 295 ? 174.560 187.815 187.421 1.00 0.00 295 LEU B C 1
ATOM 4515 O O . LEU A 1 295 ? 174.948 186.968 188.217 1.00 0.00 295 LEU B O 1
ATOM 4531 N N . GLY A 1 296 ? 174.650 189.113 187.704 1.00 0.00 296 GLY B N 1
ATOM 4532 C CA . GLY A 1 296 ? 175.227 189.600 188.956 1.00 0.00 296 GLY B CA 1
ATOM 4533 C C . GLY A 1 296 ? 174.402 189.210 190.179 1.00 0.00 296 GLY B C 1
ATOM 4534 O O . GLY A 1 296 ? 174.954 188.852 191.222 1.00 0.00 296 GLY B O 1
ATOM 4538 N N . THR A 1 297 ? 173.077 189.194 190.053 1.00 0.00 297 THR B N 1
ATOM 4539 C CA . THR A 1 297 ? 172.228 188.676 191.127 1.00 0.00 297 THR B CA 1
ATOM 4540 C C . THR A 1 297 ? 172.509 187.195 191.320 1.00 0.00 297 THR B C 1
ATOM 4541 O O . THR A 1 297 ? 172.764 186.744 192.432 1.00 0.00 297 THR B O 1
ATOM 4552 N N . ASP A 1 298 ? 172.538 186.431 190.238 1.00 0.00 298 ASP B N 1
ATOM 4553 C CA . ASP A 1 298 ? 172.714 184.996 190.318 1.00 0.00 298 ASP B CA 1
ATOM 4554 C C . ASP A 1 298 ? 174.083 184.602 190.833 1.00 0.00 298 ASP B C 1
ATOM 4555 O O . ASP A 1 298 ? 174.152 183.732 191.683 1.00 0.00 298 ASP B O 1
ATOM 4564 N N . ILE A 1 299 ? 175.164 185.258 190.432 1.00 0.00 299 ILE B N 1
ATOM 4565 C CA . ILE A 1 299 ? 176.473 184.994 191.028 1.00 0.00 299 ILE B CA 1
ATOM 4566 C C . ILE A 1 299 ? 176.441 185.289 192.533 1.00 0.00 299 ILE B C 1
ATOM 4567 O O . ILE A 1 299 ? 177.020 184.543 193.312 1.00 0.00 299 ILE B O 1
ATOM 4583 N N . SER A 1 300 ? 175.708 186.307 192.980 1.00 0.00 300 SER B N 1
ATOM 4584 C CA . SER A 1 300 ? 175.581 186.583 194.412 1.00 0.00 300 SER B CA 1
ATOM 4585 C C . SER A 1 300 ? 174.807 185.487 195.133 1.00 0.00 300 SER B C 1
ATOM 4586 O O . SER A 1 300 ? 175.218 185.051 196.202 1.00 0.00 300 SER B O 1
ATOM 4594 N N . ARG A 1 301 ? 173.707 184.995 194.565 1.00 0.00 301 ARG B N 1
ATOM 4595 C CA . ARG A 1 301 ? 172.906 183.919 195.165 1.00 0.00 301 ARG B CA 1
ATOM 4596 C C . ARG A 1 301 ? 173.577 182.548 195.083 1.00 0.00 301 ARG B C 1
ATOM 4597 O O . ARG A 1 301 ? 173.601 181.821 196.069 1.00 0.00 301 ARG B O 1
ATOM 4618 N N . GLU A 1 302 ? 174.171 182.197 193.952 1.00 0.00 302 GLU B N 1
ATOM 4619 C CA . GLU A 1 302 ? 174.934 180.959 193.796 1.00 0.00 302 GLU B CA 1
ATOM 4620 C C . GLU A 1 302 ? 176.115 180.923 194.770 1.00 0.00 302 GLU B C 1
ATOM 4621 O O . GLU A 1 302 ? 176.432 179.856 195.276 1.00 0.00 302 GLU B O 1
ATOM 4633 N N . VAL A 1 303 ? 176.719 182.069 195.107 1.00 0.00 303 VAL B N 1
ATOM 4634 C CA . VAL A 1 303 ? 177.687 182.176 196.211 1.00 0.00 303 VAL B CA 1
ATOM 4635 C C . VAL A 1 303 ? 177.027 181.948 197.555 1.00 0.00 303 VAL B C 1
ATOM 4636 O O . VAL A 1 303 ? 177.454 181.090 198.323 1.00 0.00 303 VAL B O 1
ATOM 4649 N N . LYS A 1 304 ? 175.987 182.710 197.888 1.00 0.00 304 LYS B N 1
ATOM 4650 C CA . LYS A 1 304 ? 175.410 182.641 199.232 1.00 0.00 304 LYS B CA 1
ATOM 4651 C C . LYS A 1 304 ? 174.855 181.258 199.552 1.00 0.00 304 LYS B C 1
ATOM 4652 O O . LYS A 1 304 ? 174.967 180.825 200.687 1.00 0.00 304 LYS B O 1
ATOM 4671 N N . LYS A 1 305 ? 174.396 180.492 198.567 1.00 0.00 305 LYS B N 1
ATOM 4672 C CA . LYS A 1 305 ? 173.978 179.101 198.768 1.00 0.00 305 LYS B CA 1
ATOM 4673 C C . LYS A 1 305 ? 175.041 178.235 199.445 1.00 0.00 305 LYS B C 1
ATOM 4674 O O . LYS A 1 305 ? 174.682 177.392 200.258 1.00 0.00 305 LYS B O 1
ATOM 4693 N N . SER A 1 306 ? 176.326 178.424 199.157 1.00 0.00 306 SER B N 1
ATOM 4694 C CA . SER A 1 306 ? 177.396 177.636 199.786 1.00 0.00 306 SER B CA 1
ATOM 4695 C C . SER A 1 306 ? 178.175 178.412 200.843 1.00 0.00 306 SER B C 1
ATOM 4696 O O . SER A 1 306 ? 178.720 177.799 201.758 1.00 0.00 306 SER B O 1
ATOM 4704 N N . LEU A 1 307 ? 178.223 179.741 200.775 1.00 0.00 307 LEU B N 1
ATOM 4705 C CA . LEU A 1 307 ? 179.019 180.548 201.700 1.00 0.00 307 LEU B CA 1
ATOM 4706 C C . LEU A 1 307 ? 178.235 181.233 202.816 1.00 0.00 307 LEU B C 1
ATOM 4707 O O . LEU A 1 307 ? 178.866 181.747 203.737 1.00 0.00 307 LEU B O 1
ATOM 4723 N N . LYS A 1 308 ? 176.896 181.255 202.813 1.00 0.00 308 LYS B N 1
ATOM 4724 C CA . LYS A 1 308 ? 176.147 182.025 203.823 1.00 0.00 308 LYS B CA 1
ATOM 4725 C C . LYS A 1 308 ? 176.507 181.700 205.278 1.00 0.00 308 LYS B C 1
ATOM 4726 O O . LYS A 1 308 ? 176.621 182.650 206.046 1.00 0.00 308 LYS B O 1
ATOM 4745 N N . PRO A 1 309 ? 176.782 180.449 205.689 1.00 0.00 309 PRO B N 1
ATOM 4746 C CA . PRO A 1 309 ? 177.263 180.169 207.042 1.00 0.00 309 PRO B CA 1
ATOM 4747 C C . PRO A 1 309 ? 178.471 181.021 207.465 1.00 0.00 309 PRO B C 1
ATOM 4748 O O . PRO A 1 309 ? 178.608 181.392 208.626 1.00 0.00 309 PRO B O 1
ATOM 4759 N N . MET A 1 310 ? 179.336 181.368 206.516 1.00 0.00 310 MET B N 1
ATOM 4760 C CA . MET A 1 310 ? 180.549 182.150 206.725 1.00 0.00 310 MET B CA 1
ATOM 4761 C C . MET A 1 310 ? 180.317 183.657 206.604 1.00 0.00 310 MET B C 1
ATOM 4762 O O . MET A 1 310 ? 181.201 184.429 206.956 1.00 0.00 310 MET B O 1
ATOM 4776 N N . LEU A 1 311 ? 179.181 184.094 206.057 1.00 0.00 311 LEU B N 1
ATOM 4777 C CA . LEU A 1 311 ? 179.078 185.398 205.401 1.00 0.00 311 LEU B CA 1
ATOM 4778 C C . LEU A 1 311 ? 179.499 186.559 206.297 1.00 0.00 311 LEU B C 1
ATOM 4779 O O . LEU A 1 311 ? 180.255 187.424 205.866 1.00 0.00 311 LEU B O 1
ATOM 4795 N N . GLY A 1 312 ? 179.075 186.567 207.555 1.00 0.00 312 GLY B N 1
ATOM 4796 C CA . GLY A 1 312 ? 179.393 187.659 208.471 1.00 0.00 312 GLY B CA 1
ATOM 4797 C C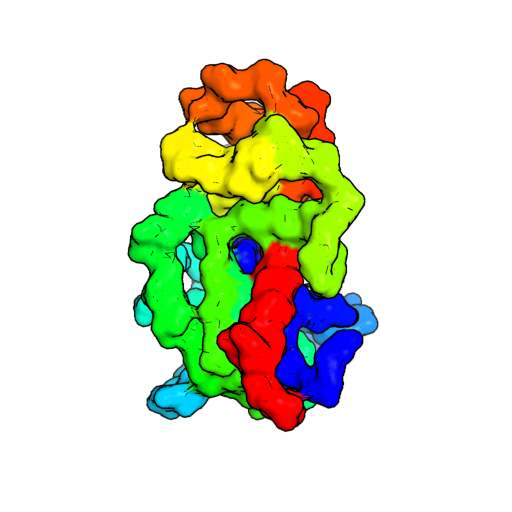 . GLY A 1 312 ? 180.892 187.860 208.716 1.00 0.00 312 GLY B C 1
ATOM 4798 O O . GLY A 1 312 ? 181.318 188.956 209.073 1.00 0.00 312 GLY B O 1
ATOM 4802 N N . LYS A 1 313 ? 181.711 186.826 208.515 1.00 0.00 313 LYS B N 1
ATOM 4803 C CA . LYS A 1 313 ? 183.136 186.815 208.870 1.00 0.00 313 LYS B CA 1
ATOM 4804 C C . LYS A 1 313 ? 184.048 187.470 207.836 1.00 0.00 313 LYS B C 1
ATOM 4805 O O . LYS A 1 313 ? 185.227 187.666 208.109 1.00 0.00 313 LYS B O 1
ATOM 4824 N N . ILE A 1 314 ? 183.553 187.744 206.634 1.00 0.00 314 ILE B N 1
ATOM 4825 C CA . ILE A 1 314 ? 184.398 188.026 205.464 1.00 0.00 314 ILE B CA 1
ATOM 4826 C C . ILE A 1 314 ? 184.939 189.458 205.465 1.00 0.00 314 ILE B C 1
ATOM 4827 O O . ILE A 1 314 ? 184.171 190.415 205.461 1.00 0.00 314 ILE B O 1
ATOM 4843 N N . HIS A 1 315 ? 186.260 189.609 205.395 1.00 0.00 315 HIS B N 1
ATOM 4844 C CA . HIS A 1 315 ? 186.944 190.891 205.230 1.00 0.00 315 HIS B CA 1
ATOM 4845 C C . HIS A 1 315 ? 186.505 191.595 203.961 1.00 0.00 315 HIS B C 1
ATOM 4846 O O . HIS A 1 315 ? 186.178 192.777 203.987 1.00 0.00 315 HIS B O 1
ATOM 4860 N N . THR A 1 316 ? 186.569 190.890 202.837 1.00 0.00 316 THR B N 1
ATOM 4861 C CA . THR A 1 316 ? 186.331 191.456 201.517 1.00 0.00 316 THR B CA 1
ATOM 4862 C C . THR A 1 316 ? 186.067 190.367 200.489 1.00 0.00 316 THR B C 1
ATOM 4863 O O . THR A 1 316 ? 186.534 189.234 200.630 1.00 0.00 316 THR B O 1
ATOM 4874 N N . VAL A 1 317 ? 185.364 190.726 199.424 1.00 0.00 317 VAL B N 1
ATOM 4875 C CA . VAL A 1 317 ? 185.233 189.906 198.229 1.00 0.00 317 VAL B CA 1
ATOM 4876 C C . VAL A 1 317 ? 186.088 190.518 197.131 1.00 0.00 317 VAL B C 1
ATOM 4877 O O . VAL A 1 317 ? 185.796 191.617 196.667 1.00 0.00 317 VAL B O 1
ATOM 4890 N N . LEU A 1 318 ? 187.135 189.827 196.692 1.00 0.00 318 LEU B N 1
ATOM 4891 C CA . LEU A 1 318 ? 187.907 190.220 195.517 1.00 0.00 318 LEU B CA 1
ATOM 4892 C C . LEU A 1 318 ? 187.175 189.819 194.240 1.00 0.00 318 LEU B C 1
ATOM 4893 O O . LEU A 1 318 ? 186.703 188.691 194.120 1.00 0.00 318 LEU B O 1
ATOM 4909 N N . VAL A 1 319 ? 187.154 190.700 193.252 1.00 0.00 319 VAL B N 1
ATOM 4910 C CA . VAL A 1 319 ? 186.553 190.477 191.940 1.00 0.00 319 VAL B CA 1
ATOM 4911 C C . VAL A 1 319 ? 187.621 190.654 190.871 1.00 0.00 319 VAL B C 1
ATOM 4912 O O . VAL A 1 319 ? 188.389 191.611 190.932 1.00 0.00 319 VAL B O 1
ATOM 4925 N N . ALA A 1 320 ? 187.659 189.759 189.887 1.00 0.00 320 ALA B N 1
ATOM 4926 C CA . ALA A 1 320 ? 188.651 189.745 188.813 1.00 0.00 320 ALA B CA 1
ATOM 4927 C C . ALA A 1 320 ? 188.022 189.543 187.424 1.00 0.00 320 ALA B C 1
ATOM 4928 O O . ALA A 1 320 ? 186.803 189.551 187.289 1.00 0.00 320 ALA B O 1
ATOM 4935 N N . GLY A 1 321 ? 188.842 189.351 186.385 1.00 0.00 321 GLY B N 1
ATOM 4936 C CA . GLY A 1 321 ? 188.399 189.063 185.013 1.00 0.00 321 GLY B CA 1
ATOM 4937 C C . GLY A 1 321 ? 187.728 190.251 184.319 1.00 0.00 321 GLY B C 1
ATOM 4938 O O . GLY A 1 321 ? 187.342 191.225 184.968 1.00 0.00 321 GLY B O 1
ATOM 4942 N N . LYS A 1 322 ? 187.564 190.210 182.990 1.00 0.00 322 LYS B N 1
ATOM 4943 C CA . LYS A 1 322 ? 186.963 191.355 182.278 1.00 0.00 322 LYS B CA 1
ATOM 4944 C C . LYS A 1 322 ? 185.537 191.584 182.752 1.00 0.00 322 LYS B C 1
ATOM 4945 O O . LYS A 1 322 ? 185.103 192.704 182.993 1.00 0.00 322 LYS B O 1
ATOM 4964 N N . VAL A 1 323 ? 184.819 190.496 182.973 1.00 0.00 323 VAL B N 1
ATOM 4965 C CA . VAL A 1 323 ? 183.433 190.555 183.421 1.00 0.00 323 VAL B CA 1
ATOM 4966 C C . VAL A 1 323 ? 183.306 191.154 184.825 1.00 0.00 323 VAL B C 1
ATOM 4967 O O . VAL A 1 323 ? 182.243 191.656 185.178 1.00 0.00 323 VAL B O 1
ATOM 4980 N N . GLY A 1 324 ? 184.387 191.207 185.608 1.00 0.00 324 GLY B N 1
ATOM 4981 C CA . GLY A 1 324 ? 184.411 191.956 186.857 1.00 0.00 324 GLY B CA 1
ATOM 4982 C C . GLY A 1 324 ? 184.009 193.405 186.621 1.00 0.00 324 GLY B C 1
ATOM 4983 O O . GLY A 1 324 ? 183.058 193.881 187.230 1.00 0.00 324 GLY B O 1
ATOM 4987 N N . GLU A 1 325 ? 184.619 194.073 185.642 1.00 0.00 325 GLU B N 1
ATOM 4988 C CA . GLU A 1 325 ? 184.259 195.446 185.259 1.00 0.00 325 GLU B CA 1
ATOM 4989 C C . GLU A 1 325 ? 182.803 195.594 184.819 1.00 0.00 325 GLU B C 1
ATOM 4990 O O . GLU A 1 325 ? 182.254 196.689 184.862 1.00 0.00 325 GLU B O 1
ATOM 5002 N N . MET A 1 326 ? 182.180 194.519 184.346 1.00 0.00 326 MET B N 1
ATOM 5003 C CA . MET A 1 326 ? 180.823 194.554 183.810 1.00 0.00 326 MET B CA 1
ATOM 5004 C C . MET A 1 326 ? 179.765 194.301 184.890 1.00 0.00 326 MET B C 1
ATOM 5005 O O . MET A 1 326 ? 178.631 194.749 184.753 1.00 0.00 326 MET B O 1
ATOM 5019 N N . ILE A 1 327 ? 180.108 193.561 185.945 1.00 0.00 327 ILE B N 1
ATOM 5020 C CA . ILE A 1 327 ? 179.139 193.065 186.925 1.00 0.00 327 ILE B CA 1
ATOM 5021 C C . ILE A 1 327 ? 179.290 193.744 188.289 1.00 0.00 327 ILE B C 1
ATOM 5022 O O . ILE A 1 327 ? 178.307 193.864 189.011 1.00 0.00 327 ILE B O 1
ATOM 5038 N N . PHE A 1 328 ? 180.482 194.221 188.648 1.00 0.00 328 PHE B N 1
ATOM 5039 C CA . PHE A 1 328 ? 180.867 194.644 190.000 1.00 0.00 328 PHE B CA 1
ATOM 5040 C C . PHE A 1 328 ? 179.855 195.514 190.752 1.00 0.00 328 PHE B C 1
ATOM 5041 O O . PHE A 1 328 ? 179.689 195.325 191.954 1.00 0.00 328 PHE B O 1
ATOM 5058 N N . GLU A 1 329 ? 179.143 196.434 190.106 1.00 0.00 329 GLU B N 1
ATOM 5059 C CA . GLU A 1 329 ? 178.144 197.272 190.788 1.00 0.00 329 GLU B CA 1
ATOM 5060 C C . GLU A 1 329 ? 176.926 196.489 191.314 1.00 0.00 329 GLU B C 1
ATOM 5061 O O . GLU A 1 329 ? 176.180 196.998 192.148 1.00 0.00 329 GLU B O 1
ATOM 5073 N N . HIS A 1 330 ? 176.709 195.264 190.839 1.00 0.00 330 HIS B N 1
ATOM 5074 C CA . HIS A 1 330 ? 175.491 194.482 191.058 1.00 0.00 330 HIS B CA 1
ATOM 5075 C C . HIS A 1 330 ? 175.666 193.316 192.045 1.00 0.00 330 HIS B C 1
ATOM 5076 O O . HIS A 1 330 ? 174.674 192.738 192.489 1.00 0.00 330 HIS B O 1
ATOM 5090 N N . LEU A 1 331 ? 176.899 192.935 192.396 1.00 0.00 331 LEU B N 1
ATOM 5091 C CA . LEU A 1 331 ? 177.140 191.855 193.353 1.00 0.00 331 LEU B CA 1
ATOM 5092 C C . LEU A 1 331 ? 176.787 192.284 194.784 1.00 0.00 331 LEU B C 1
ATOM 5093 O O . LEU A 1 331 ? 177.219 193.333 195.256 1.00 0.00 331 LEU B O 1
ATOM 5109 N N . GLN A 1 332 ? 176.021 191.466 195.496 1.00 0.00 332 GLN B N 1
ATOM 5110 C CA . GLN A 1 332 ? 175.422 191.824 196.786 1.00 0.00 332 GLN B CA 1
ATOM 5111 C C . GLN A 1 332 ? 176.339 191.520 197.987 1.00 0.00 332 GLN B C 1
ATOM 5112 O O . GLN A 1 332 ? 176.023 190.677 198.829 1.00 0.00 332 GLN B O 1
ATOM 5126 N N . PHE A 1 333 ? 177.471 192.216 198.082 1.00 0.00 333 PHE B N 1
ATOM 5127 C CA . PHE A 1 333 ? 178.417 192.108 199.200 1.00 0.00 333 PHE B CA 1
ATOM 5128 C C . PHE A 1 333 ? 178.830 193.482 199.726 1.00 0.00 333 PHE B C 1
ATOM 5129 O O . PHE A 1 333 ? 179.041 194.411 198.950 1.00 0.00 333 PHE B O 1
ATOM 5146 N N . GLU A 1 334 ? 178.952 193.632 201.042 1.00 0.00 334 GLU B N 1
ATOM 5147 C CA . GLU A 1 334 ? 179.157 194.949 201.662 1.00 0.00 334 GLU B CA 1
ATOM 5148 C C . GLU A 1 334 ? 180.590 195.468 201.491 1.00 0.00 334 GLU B C 1
ATOM 5149 O O . GLU A 1 334 ? 180.788 196.636 201.159 1.00 0.00 334 GLU B O 1
ATOM 5161 N N . ASN A 1 335 ? 181.587 194.602 201.673 1.00 0.00 335 ASN B N 1
ATOM 5162 C CA . ASN A 1 335 ? 182.986 194.899 201.379 1.00 0.00 335 ASN B CA 1
ATOM 5163 C C . ASN A 1 335 ? 183.398 194.132 200.131 1.00 0.00 335 ASN B C 1
ATOM 5164 O O . ASN A 1 335 ? 183.217 192.916 200.057 1.00 0.00 335 ASN B O 1
ATOM 5175 N N . LYS A 1 336 ? 183.931 194.842 199.139 1.00 0.00 336 LYS B N 1
ATOM 5176 C CA . LYS A 1 336 ? 184.077 194.328 197.779 1.00 0.00 336 LYS B CA 1
ATOM 5177 C C . LYS A 1 336 ? 185.121 195.126 197.010 1.00 0.00 336 LYS B C 1
ATOM 5178 O O . LYS A 1 336 ? 185.015 196.346 196.918 1.00 0.00 336 LYS B O 1
ATOM 5197 N N . VAL A 1 337 ? 186.126 194.455 196.462 1.00 0.00 337 VAL B N 1
ATOM 5198 C CA . VAL A 1 337 ? 187.240 195.070 195.734 1.00 0.00 337 VAL B CA 1
ATOM 5199 C C . VAL A 1 337 ? 187.296 194.540 194.314 1.00 0.00 337 VAL B C 1
ATOM 5200 O O . VAL A 1 337 ? 187.421 193.337 194.112 1.00 0.00 337 VAL B O 1
ATOM 5213 N N . LEU A 1 338 ? 187.260 195.426 193.321 1.00 0.00 338 LEU B N 1
ATOM 5214 C CA . LEU A 1 338 ? 187.668 195.078 191.962 1.00 0.00 338 LEU B CA 1
ATOM 5215 C C . LEU A 1 338 ? 189.187 195.201 191.904 1.00 0.00 338 LEU B C 1
ATOM 5216 O O . LEU A 1 338 ? 189.731 196.271 192.164 1.00 0.00 338 LEU B O 1
ATOM 5232 N N . ILE A 1 339 ? 189.884 194.108 191.632 1.00 0.00 339 ILE B N 1
ATOM 5233 C CA . ILE A 1 339 ? 191.346 194.090 191.691 1.00 0.00 339 ILE B CA 1
ATOM 5234 C C . ILE A 1 339 ? 191.979 194.951 190.592 1.00 0.00 339 ILE B C 1
ATOM 5235 O O . ILE A 1 339 ? 191.426 195.107 189.506 1.00 0.00 339 ILE B O 1
ATOM 5251 N N . GLU A 1 340 ? 193.154 195.513 190.862 1.00 0.00 340 GLU B N 1
ATOM 5252 C CA . GLU A 1 340 ? 193.847 196.390 189.914 1.00 0.00 340 GLU B CA 1
ATOM 5253 C C . GLU A 1 340 ? 194.234 195.640 188.629 1.00 0.00 340 GLU B C 1
ATOM 5254 O O . GLU A 1 340 ? 194.814 194.553 188.704 1.00 0.00 340 GLU B O 1
ATOM 5266 N N . ASN A 1 341 ? 193.967 196.238 187.465 1.00 0.00 341 ASN B N 1
ATOM 5267 C CA . ASN A 1 341 ? 194.164 195.641 186.136 1.00 0.00 341 ASN B CA 1
ATOM 5268 C C . ASN A 1 341 ? 193.391 194.307 185.977 1.00 0.00 341 ASN B C 1
ATOM 5269 O O . ASN A 1 341 ? 193.996 193.241 185.859 1.00 0.00 341 ASN B O 1
ATOM 5280 N N . PRO A 1 342 ? 192.043 194.346 186.001 1.00 0.00 342 PRO B N 1
ATOM 5281 C CA . PRO A 1 342 ? 191.183 193.197 186.293 1.00 0.00 342 PRO B CA 1
ATOM 5282 C C . PRO A 1 342 ? 191.414 191.979 185.415 1.00 0.00 342 PRO B C 1
ATOM 5283 O O . PRO A 1 342 ? 191.369 190.849 185.892 1.00 0.00 342 PRO B O 1
ATOM 5294 N N . GLN A 1 343 ? 191.672 192.215 184.133 1.00 0.00 343 GLN B N 1
ATOM 5295 C CA . GLN A 1 343 ? 191.858 191.177 183.130 1.00 0.00 343 GLN B CA 1
ATOM 5296 C C . GLN A 1 343 ? 192.891 190.130 183.550 1.00 0.00 343 GLN B C 1
ATOM 5297 O O . GLN A 1 343 ? 192.634 188.931 183.496 1.00 0.00 343 GLN B O 1
ATOM 5311 N N . PHE A 1 344 ? 194.067 190.573 183.976 1.00 0.00 344 PHE B N 1
ATOM 5312 C CA . PHE A 1 344 ? 195.228 189.698 184.127 1.00 0.00 344 PHE B CA 1
ATOM 5313 C C . PHE A 1 344 ? 195.335 189.027 185.499 1.00 0.00 344 PHE B C 1
ATOM 5314 O O . PHE A 1 344 ? 196.302 188.309 185.733 1.00 0.00 344 PHE B O 1
ATOM 5331 N N . GLY A 1 345 ? 194.384 189.227 186.413 1.00 0.00 345 GLY B N 1
ATOM 5332 C CA . GLY A 1 345 ? 194.548 188.842 187.817 1.00 0.00 345 GLY B CA 1
ATOM 5333 C C . GLY A 1 345 ? 195.025 187.408 188.024 1.00 0.00 345 GLY B C 1
ATOM 5334 O O . GLY A 1 345 ? 196.002 187.170 188.727 1.00 0.00 345 GLY B O 1
ATOM 5338 N N . ASN A 1 346 ? 194.411 186.446 187.344 1.00 0.00 346 ASN B N 1
ATOM 5339 C CA . ASN A 1 346 ? 194.827 185.052 187.434 1.00 0.00 346 ASN B CA 1
ATOM 5340 C C . ASN A 1 346 ? 196.240 184.869 186.856 1.00 0.00 346 ASN B C 1
ATOM 5341 O O . ASN A 1 346 ? 197.134 184.349 187.517 1.00 0.00 346 ASN B O 1
ATOM 5352 N N . ALA A 1 347 ? 196.465 185.376 185.645 1.00 0.00 347 ALA B N 1
ATOM 5353 C CA . ALA A 1 347 ? 197.720 185.253 184.916 1.00 0.00 347 ALA B CA 1
ATOM 5354 C C . ALA A 1 347 ? 198.911 185.831 185.690 1.00 0.00 347 ALA B C 1
ATOM 5355 O O . ALA A 1 347 ? 199.940 185.169 185.820 1.00 0.00 347 ALA B O 1
ATOM 5362 N N . THR A 1 348 ? 198.777 187.025 186.264 1.00 0.00 348 THR B N 1
ATOM 5363 C CA . THR A 1 348 ? 199.866 187.656 187.007 1.00 0.00 348 THR B CA 1
ATOM 5364 C C . THR A 1 348 ? 200.277 186.797 188.180 1.00 0.00 348 THR B C 1
ATOM 5365 O O . THR A 1 348 ? 201.457 186.510 188.357 1.00 0.00 348 THR B O 1
ATOM 5376 N N . GLY A 1 349 ? 199.310 186.298 188.943 1.00 0.00 349 GLY B N 1
ATOM 5377 C CA . GLY A 1 349 ? 199.615 185.395 190.037 1.00 0.00 349 GLY B CA 1
ATOM 5378 C C . GLY A 1 349 ? 200.327 184.142 189.553 1.00 0.00 349 GLY B C 1
ATOM 5379 O O . GLY A 1 349 ? 201.303 183.708 190.161 1.00 0.00 349 GLY B O 1
ATOM 5383 N N . PHE A 1 350 ? 199.918 183.600 188.410 1.00 0.00 350 PHE B N 1
ATOM 5384 C CA . PHE A 1 350 ? 200.622 182.467 187.847 1.00 0.00 350 PHE B CA 1
ATOM 5385 C C . PHE A 1 350 ? 202.059 182.825 187.478 1.00 0.00 350 PHE B C 1
ATOM 5386 O O . PHE A 1 350 ? 202.944 182.017 187.739 1.00 0.00 350 PHE B O 1
ATOM 5403 N N . ARG A 1 351 ? 202.352 184.031 186.968 1.00 0.00 351 ARG B N 1
ATOM 5404 C CA . ARG A 1 351 ? 203.748 184.428 186.728 1.00 0.00 351 ARG B CA 1
ATOM 5405 C C . ARG A 1 351 ? 204.513 184.489 188.037 1.00 0.00 351 ARG B C 1
ATOM 5406 O O . ARG A 1 351 ? 205.614 183.960 188.121 1.00 0.00 351 ARG B O 1
ATOM 5427 N N . ILE A 1 352 ? 203.939 185.096 189.065 1.00 0.00 352 ILE B N 1
ATOM 5428 C CA . ILE A 1 352 ? 204.599 185.218 190.361 1.00 0.00 352 ILE B CA 1
ATOM 5429 C C . ILE A 1 352 ? 204.908 183.833 190.933 1.00 0.00 352 ILE B C 1
ATOM 5430 O O . ILE A 1 352 ? 206.007 183.585 191.424 1.00 0.00 352 ILE B O 1
ATOM 5446 N N . MET A 1 353 ? 204.000 182.878 190.766 1.00 0.00 353 MET B N 1
ATOM 5447 C CA . MET A 1 353 ? 204.266 181.488 191.118 1.00 0.00 353 MET B CA 1
ATOM 5448 C C . MET A 1 353 ? 205.318 180.836 190.222 1.00 0.00 353 MET B C 1
ATOM 5449 O O . MET A 1 353 ? 206.161 180.085 190.708 1.00 0.00 353 MET B O 1
ATOM 5463 N N . ALA A 1 354 ? 205.335 181.132 188.930 1.00 0.00 354 ALA B N 1
ATOM 5464 C CA . ALA A 1 354 ? 206.361 180.600 188.046 1.00 0.00 354 ALA B CA 1
ATOM 5465 C C . ALA A 1 354 ? 207.747 181.102 188.449 1.00 0.00 354 ALA B C 1
ATOM 5466 O O . ALA A 1 354 ? 208.696 180.326 188.435 1.00 0.00 354 ALA B O 1
ATOM 5473 N N . ALA A 1 355 ? 207.867 182.356 188.891 1.00 0.00 355 ALA B N 1
ATOM 5474 C CA . ALA A 1 355 ? 209.132 182.896 189.380 1.00 0.00 355 ALA B CA 1
ATOM 5475 C C . ALA A 1 355 ? 209.650 182.101 190.586 1.00 0.00 355 ALA B C 1
ATOM 5476 O O . ALA A 1 355 ? 210.839 181.789 190.657 1.00 0.00 355 ALA B O 1
ATOM 5483 N N . ASN A 1 356 ? 208.756 181.687 191.486 1.00 0.00 356 ASN B N 1
ATOM 5484 C CA . ASN A 1 356 ? 209.126 180.823 192.600 1.00 0.00 356 ASN B CA 1
ATOM 5485 C C . ASN A 1 356 ? 209.683 179.493 192.090 1.00 0.00 356 ASN B C 1
ATOM 5486 O O . ASN A 1 356 ? 210.775 179.091 192.495 1.00 0.00 356 ASN B O 1
ATOM 5497 N N . LEU A 1 357 ? 208.993 178.834 191.157 1.00 0.00 357 LEU B N 1
ATOM 5498 C CA . LEU A 1 357 ? 209.443 177.554 190.605 1.00 0.00 357 LEU B CA 1
ATOM 5499 C C . LEU A 1 357 ? 210.506 177.632 189.494 1.00 0.00 357 LEU B C 1
ATOM 5500 O O . LEU A 1 357 ? 210.777 176.617 188.863 1.00 0.00 357 LEU B O 1
ATOM 5516 N N . VAL A 1 358 ? 211.174 178.773 189.293 1.00 0.00 358 VAL B N 1
ATOM 5517 C CA . VAL A 1 358 ? 212.345 178.873 188.394 1.00 0.00 358 VAL B CA 1
ATOM 5518 C C . VAL A 1 358 ? 213.569 179.491 189.089 1.00 0.00 358 VAL B C 1
ATOM 5519 O O . VAL A 1 358 ? 214.487 180.015 188.463 1.00 0.00 358 VAL B O 1
ATOM 5532 N N . ASN A 1 359 ? 213.626 179.394 190.417 1.00 0.00 359 ASN B N 1
ATOM 5533 C CA . ASN A 1 359 ? 214.890 179.510 191.143 1.00 0.00 359 ASN B CA 1
ATOM 5534 C C . ASN A 1 359 ? 215.748 178.253 190.910 1.00 0.00 359 ASN B C 1
ATOM 5535 O O . ASN A 1 359 ? 215.229 177.178 190.615 1.00 0.00 359 ASN B O 1
ATOM 5546 N N . ASN A 1 360 ? 217.063 178.346 191.114 1.00 0.00 360 ASN B N 1
ATOM 5547 C CA . ASN A 1 360 ? 217.974 177.192 191.026 1.00 0.00 360 ASN B CA 1
ATOM 5548 C C . ASN A 1 360 ? 217.580 176.068 192.009 1.00 0.00 360 ASN B C 1
ATOM 5549 O O . ASN A 1 360 ? 217.626 174.888 191.668 1.00 0.00 360 ASN B O 1
ATOM 5560 N N . ILE A 1 361 ? 217.107 176.442 193.200 1.00 0.00 361 ILE B N 1
ATOM 5561 C CA . ILE A 1 361 ? 216.610 175.525 194.242 1.00 0.00 361 ILE B CA 1
ATOM 5562 C C . ILE A 1 361 ? 215.195 174.966 193.975 1.00 0.00 361 ILE B C 1
ATOM 5563 O O . ILE A 1 361 ? 214.685 174.206 194.793 1.00 0.00 361 ILE B O 1
ATOM 5579 N N . THR A 1 362 ? 214.547 175.318 192.856 1.00 0.00 362 THR B N 1
ATOM 5580 C CA . THR A 1 362 ? 213.202 174.831 192.474 1.00 0.00 362 THR B CA 1
ATOM 5581 C C . THR A 1 362 ? 213.184 174.168 191.088 1.00 0.00 362 THR B C 1
ATOM 5582 O O . THR A 1 362 ? 212.960 172.959 191.021 1.00 0.00 362 THR B O 1
ATOM 5593 N N . LYS A 1 363 ? 213.492 174.896 190.004 1.00 0.00 363 LYS B N 1
ATOM 5594 C CA . LYS A 1 363 ? 213.979 174.331 188.724 1.00 0.00 363 LYS B CA 1
ATOM 5595 C C . LYS A 1 363 ? 214.644 175.395 187.835 1.00 0.00 363 LYS B C 1
ATOM 5596 O O . LYS A 1 363 ? 213.995 176.048 187.022 1.00 0.00 363 LYS B O 1
ATOM 5615 N N . LYS A 1 364 ? 215.967 175.512 187.960 1.00 0.00 364 LYS B N 1
ATOM 5616 C CA . LYS A 1 364 ? 216.891 176.212 187.048 1.00 0.00 364 LYS B CA 1
ATOM 5617 C C . LYS A 1 364 ? 218.290 175.604 187.222 1.00 0.00 364 LYS B C 1
ATOM 5618 O O . LYS A 1 364 ? 218.591 175.076 188.295 1.00 0.00 364 LYS B O 1
ATOM 5637 N N . ALA A 1 365 ? 219.167 175.716 186.229 1.00 0.00 365 ALA B N 1
ATOM 5638 C CA . ALA A 1 365 ? 220.604 175.537 186.449 1.00 0.00 365 ALA B CA 1
ATOM 5639 C C . ALA A 1 365 ? 221.170 176.618 187.399 1.00 0.00 365 ALA B C 1
ATOM 5640 O O . ALA A 1 365 ? 220.538 177.649 187.638 1.00 0.00 365 ALA B O 1
ATOM 5647 N N . ASN A 1 366 ? 222.379 176.408 187.924 1.00 0.00 366 ASN B N 1
ATOM 5648 C CA . ASN A 1 366 ? 223.148 177.479 188.574 1.00 0.00 366 ASN B CA 1
ATOM 5649 C C . ASN A 1 366 ? 223.732 178.461 187.534 1.00 0.00 366 ASN B C 1
ATOM 5650 O O . ASN A 1 366 ? 223.851 179.660 187.795 1.00 0.00 366 ASN B O 1
ATOM 5661 N N . ALA A 1 367 ? 224.045 177.953 186.337 1.00 0.00 367 ALA B N 1
ATOM 5662 C CA . ALA A 1 367 ? 224.330 178.729 185.130 1.00 0.00 367 ALA B CA 1
ATOM 5663 C C . ALA A 1 367 ? 223.055 179.372 184.525 1.00 0.00 367 ALA B C 1
ATOM 5664 O O . ALA A 1 367 ? 221.957 179.290 185.075 1.00 0.00 367 ALA B O 1
ATOM 5671 N N . ALA A 1 368 ? 223.191 180.006 183.359 1.00 0.00 368 ALA B N 1
ATOM 5672 C CA . ALA A 1 368 ? 222.109 180.720 182.676 1.00 0.00 368 ALA B CA 1
ATOM 5673 C C . ALA A 1 368 ? 220.834 179.903 182.312 1.00 0.00 368 ALA B C 1
ATOM 5674 O O . ALA A 1 368 ? 219.746 180.479 182.396 1.00 0.00 368 ALA B O 1
ATOM 5681 N N . PRO A 1 369 ? 220.883 178.618 181.894 1.00 0.00 369 PRO B N 1
ATOM 5682 C CA . PRO A 1 369 ? 219.688 177.860 181.500 1.00 0.00 369 PRO B CA 1
ATOM 5683 C C . PRO A 1 369 ? 218.595 177.789 182.575 1.00 0.00 369 PRO B C 1
ATOM 5684 O O . PRO A 1 369 ? 218.708 177.075 183.577 1.00 0.00 369 PRO B O 1
#

Radius of gyration: 21.0 Å; Cα contacts (8 Å, |Δi|>4): 771; chains: 1; bounding box: 66×37×61 Å

Foldseek 3Di:
DDPFPAFLKFWDPAQQWTKIDRDVAIAIFGQKKDQDDPCVPVVDPPPPDDDADDLRRCHQVFWKKKAPPVVGDITTMNGGPNCCVRCVPGIDGDDDLAPLPPVVNLVNVVVRVQSVRPDQEHEYAYFYEGAAVCPVPHQVSCQVPNFAKMWMATPDDPRHGRTGMYTHHTYDYDHQQVLLLQVVQADLQGHGDDCLSQAWKEKEWELAAQKIWIFIHHNRRTDDDLRTHIGRLHVQVLLVQLQVVQQVVAVVDPDGDRDRSSVQSVCCVPPNQFDQDVVGGDHSPVVSLVSLLVSLVVVQVVNCVRCVVPQVTYSEYEYAAPCCVVNVVRHPHDHYDDDPPRHCSSGNSRSSVSSVCDDCVRDDPPDRD